Protein AF-A0A024T848-F1 (afdb_monomer)

Nearest PDB structures (foldseek):
  5ue8-assembly2_B  TM=3.609E-01  e=8.465E+00  Rattus norvegicus

Structure (mmCIF, N/CA/C/O backbone):
data_AF-A0A024T848-F1
#
_entry.id   AF-A0A024T848-F1
#
loop_
_atom_site.group_PDB
_atom_site.id
_atom_site.type_symbol
_atom_site.label_atom_id
_atom_site.label_alt_id
_atom_site.label_comp_id
_atom_site.label_asym_id
_atom_site.label_entity_id
_atom_site.label_seq_id
_atom_site.pdbx_PDB_ins_code
_atom_site.Cartn_x
_atom_site.Cartn_y
_atom_site.Cartn_z
_atom_site.occupancy
_atom_site.B_iso_or_equiv
_atom_site.auth_seq_id
_atom_site.auth_comp_id
_atom_site.auth_asym_id
_atom_site.auth_atom_id
_atom_site.pdbx_PDB_model_num
ATOM 1 N N . PHE A 1 1 ? -1.929 39.533 17.026 1.00 51.66 1 PHE A N 1
ATOM 2 C CA . PHE A 1 1 ? -2.110 38.078 17.204 1.00 51.66 1 PHE A CA 1
ATOM 3 C C . PHE A 1 1 ? -1.007 37.391 16.409 1.00 51.66 1 PHE A C 1
ATOM 5 O O . PHE A 1 1 ? -1.057 37.424 15.187 1.00 51.66 1 PHE A O 1
ATOM 12 N N . HIS A 1 2 ? 0.043 36.885 17.060 1.00 48.69 2 HIS A N 1
ATOM 13 C CA . HIS A 1 2 ? 1.073 36.100 16.369 1.00 48.69 2 HIS A CA 1
ATOM 14 C C . HIS A 1 2 ? 0.675 34.629 16.414 1.00 48.69 2 HIS A C 1
ATOM 16 O O . HIS A 1 2 ? 0.181 34.160 17.441 1.00 48.69 2 HIS A O 1
ATOM 22 N N . ALA A 1 3 ? 0.855 33.915 15.301 1.00 55.88 3 ALA A N 1
ATOM 23 C CA . ALA A 1 3 ? 0.691 32.470 15.299 1.00 55.88 3 ALA A CA 1
ATOM 24 C C . ALA A 1 3 ? 1.655 31.868 16.339 1.00 55.88 3 ALA A C 1
ATOM 26 O O . ALA A 1 3 ? 2.805 32.317 16.412 1.00 55.88 3 ALA A O 1
ATOM 27 N N . PRO A 1 4 ? 1.207 30.898 17.157 1.00 59.66 4 PRO A N 1
ATOM 28 C CA . PRO A 1 4 ? 2.085 30.255 18.118 1.00 59.66 4 PRO A CA 1
ATOM 29 C C . PRO A 1 4 ? 3.312 29.681 17.397 1.00 59.66 4 PRO A C 1
ATOM 31 O O . PRO A 1 4 ? 3.188 29.219 16.257 1.00 59.66 4 PRO A O 1
ATOM 34 N N . PRO A 1 5 ? 4.498 29.716 18.029 1.00 59.84 5 PRO A N 1
ATOM 35 C CA . PRO A 1 5 ? 5.698 29.156 17.430 1.00 59.84 5 PRO A CA 1
ATOM 36 C C . PRO A 1 5 ? 5.449 27.685 17.078 1.00 59.84 5 PRO A C 1
ATOM 38 O O . PRO A 1 5 ? 4.930 26.921 17.894 1.00 59.84 5 PRO A O 1
ATOM 41 N N . PHE A 1 6 ? 5.801 27.296 15.849 1.00 59.88 6 PHE A N 1
ATOM 42 C CA . PHE A 1 6 ? 5.704 25.916 15.368 1.00 59.88 6 PHE A CA 1
ATOM 43 C C . PHE A 1 6 ? 6.724 25.041 16.114 1.00 59.88 6 PHE A C 1
ATOM 45 O O . PHE A 1 6 ? 7.819 24.7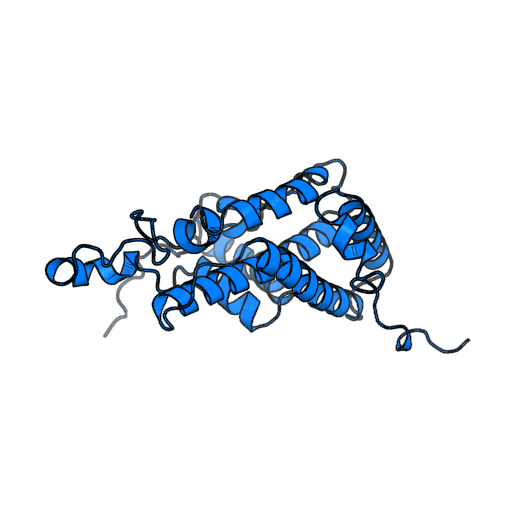76 15.633 1.00 59.88 6 PHE A O 1
ATOM 52 N N . ASN A 1 7 ? 6.361 24.610 17.319 1.00 71.56 7 ASN A N 1
ATOM 53 C CA . ASN A 1 7 ? 7.143 23.701 18.157 1.00 71.56 7 ASN A CA 1
ATOM 54 C C . ASN A 1 7 ? 6.804 22.221 17.908 1.00 71.56 7 ASN A C 1
ATOM 56 O O . ASN A 1 7 ? 7.473 21.333 18.432 1.00 71.56 7 ASN A O 1
ATOM 60 N N . LYS A 1 8 ? 5.760 21.938 17.119 1.00 76.00 8 LYS A N 1
ATOM 61 C CA . LYS A 1 8 ? 5.378 20.572 16.761 1.00 76.00 8 LYS A CA 1
ATOM 62 C C . LYS A 1 8 ? 6.231 20.069 15.606 1.00 76.00 8 LYS A C 1
ATOM 64 O O . LYS A 1 8 ? 6.236 20.642 14.519 1.00 76.00 8 LYS A O 1
ATOM 69 N N . GLN A 1 9 ? 6.902 18.953 15.853 1.00 84.50 9 GLN A N 1
ATOM 70 C CA . GLN A 1 9 ? 7.640 18.206 14.848 1.00 84.50 9 GLN A CA 1
ATOM 71 C C . GLN A 1 9 ? 6.699 17.729 13.731 1.00 84.50 9 GLN A C 1
ATOM 73 O O . GLN A 1 9 ? 5.550 17.354 13.983 1.00 84.50 9 GLN A O 1
ATOM 78 N N . HIS A 1 10 ? 7.175 17.759 12.485 1.00 89.19 10 HIS A N 1
ATOM 79 C CA . HIS A 1 10 ? 6.375 17.336 11.339 1.00 89.19 10 HIS A CA 1
ATOM 80 C C . HIS A 1 10 ? 5.969 15.846 11.461 1.00 89.19 10 HIS A C 1
ATOM 82 O O . HIS A 1 10 ? 6.793 15.042 11.896 1.00 89.19 10 HIS A O 1
ATOM 88 N N . PRO A 1 11 ? 4.747 15.432 11.057 1.00 90.56 11 PRO A N 1
ATOM 89 C CA . PRO A 1 11 ? 4.274 14.048 11.232 1.00 90.56 11 PRO A CA 1
ATOM 90 C C . PRO A 1 11 ? 5.155 12.975 10.578 1.00 90.56 11 PRO A C 1
ATOM 92 O O . PRO A 1 11 ? 5.302 11.877 11.122 1.00 90.56 11 PRO A O 1
ATOM 95 N N . MET A 1 12 ? 5.747 13.330 9.436 1.00 92.50 12 MET A N 1
ATOM 96 C CA . MET A 1 12 ? 6.756 12.560 8.707 1.00 92.50 12 MET A CA 1
ATOM 97 C C . MET A 1 12 ? 8.170 13.018 9.078 1.00 92.50 12 MET A C 1
ATOM 99 O O . MET A 1 12 ? 8.960 13.279 8.195 1.00 92.50 12 MET A O 1
ATOM 103 N N . HIS A 1 13 ? 8.499 13.265 10.339 1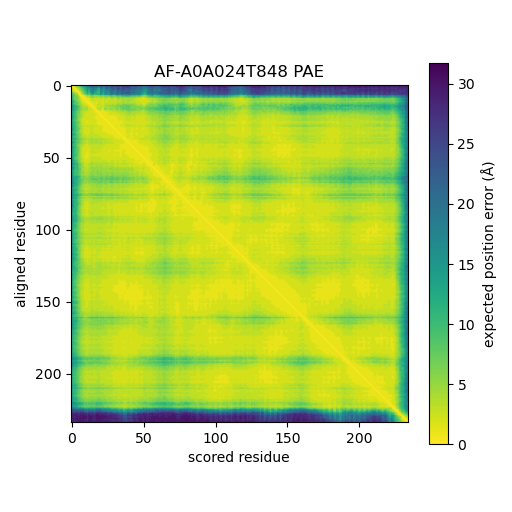.00 89.50 13 HIS A N 1
ATOM 104 C CA . HIS A 1 13 ? 9.897 13.442 10.737 1.00 89.50 13 HIS A CA 1
ATOM 105 C C . HIS A 1 13 ? 10.484 12.074 11.098 1.00 89.50 13 HIS A C 1
ATOM 107 O O . HIS A 1 13 ? 9.863 11.321 11.846 1.00 89.50 13 HIS A O 1
ATOM 113 N N . CYS A 1 14 ? 11.680 11.767 10.604 1.00 87.06 14 CYS A N 1
ATOM 114 C CA . CYS A 1 14 ? 12.460 10.581 10.961 1.00 87.06 14 CYS A CA 1
ATOM 115 C C . CYS A 1 14 ? 13.955 10.899 10.784 1.00 87.06 14 CYS A C 1
ATOM 117 O O . CYS A 1 14 ? 14.303 12.025 10.429 1.00 87.06 14 CYS A O 1
ATOM 119 N N . GLU A 1 15 ? 14.826 9.921 11.019 1.00 86.31 15 GLU A N 1
ATOM 120 C CA . GLU A 1 15 ? 16.279 10.062 10.861 1.00 86.31 15 GLU A CA 1
ATOM 121 C C . GLU A 1 15 ? 16.698 10.454 9.427 1.00 86.31 15 GLU A C 1
ATOM 123 O O . GLU A 1 15 ? 17.598 11.274 9.254 1.00 86.31 15 GLU A O 1
ATOM 128 N N . HIS A 1 16 ? 16.009 9.955 8.391 1.00 85.12 16 HIS A N 1
ATOM 129 C CA . HIS A 1 16 ? 16.302 10.271 6.983 1.00 85.12 16 HIS A CA 1
ATOM 130 C C . HIS A 1 16 ? 15.907 11.707 6.588 1.00 85.12 16 HIS A C 1
ATOM 132 O O . HIS A 1 16 ? 16.532 12.328 5.726 1.00 85.12 16 HIS A O 1
ATOM 138 N N . HIS A 1 17 ? 14.885 12.266 7.239 1.00 88.19 17 HIS A N 1
ATOM 139 C CA . HIS A 1 17 ? 14.332 13.591 6.952 1.00 88.19 17 HIS A CA 1
ATOM 140 C C . HIS A 1 17 ? 14.098 14.377 8.255 1.00 88.19 17 HIS A C 1
ATOM 142 O O . HIS A 1 17 ? 12.976 14.741 8.622 1.00 88.19 17 HIS A O 1
ATOM 148 N N . ASP A 1 18 ? 15.217 14.628 8.937 1.00 90.19 18 ASP A N 1
ATOM 149 C CA . ASP A 1 18 ? 15.369 15.301 10.237 1.00 90.19 18 ASP A CA 1
ATOM 150 C C . ASP A 1 18 ? 15.279 16.839 10.173 1.00 90.19 18 ASP A C 1
ATOM 152 O O . ASP A 1 18 ? 15.045 17.517 11.172 1.00 90.19 18 ASP A O 1
ATOM 156 N N . THR A 1 19 ? 15.443 17.419 8.984 1.00 90.75 19 THR A N 1
ATOM 157 C CA . THR A 1 19 ? 15.388 18.870 8.762 1.00 90.75 19 THR A CA 1
ATOM 158 C C . THR A 1 19 ? 14.224 19.255 7.846 1.00 90.75 19 THR A C 1
ATOM 160 O O . THR A 1 19 ? 13.861 18.487 6.947 1.00 90.75 19 THR A O 1
ATOM 163 N N . PRO A 1 20 ? 13.666 20.478 7.976 1.00 90.62 20 PRO A N 1
ATOM 164 C CA . PRO A 1 20 ? 12.611 20.962 7.082 1.00 90.62 20 PRO A CA 1
ATOM 165 C C . PRO A 1 20 ? 12.990 20.908 5.593 1.00 90.62 20 PRO A C 1
ATOM 167 O O . PRO A 1 20 ? 12.141 20.630 4.746 1.00 90.62 20 PRO A O 1
ATOM 170 N N . SER A 1 21 ? 14.265 21.139 5.265 1.00 93.19 21 SER A N 1
ATOM 171 C CA . SER A 1 21 ? 14.774 21.085 3.890 1.00 93.19 21 SER A CA 1
ATOM 172 C C . SER A 1 21 ? 14.781 19.664 3.326 1.00 93.19 21 SER A C 1
ATOM 174 O O . SER A 1 21 ? 14.248 19.454 2.235 1.00 93.19 21 SER A O 1
ATOM 176 N N . LYS A 1 22 ? 15.317 18.683 4.073 1.00 93.94 22 LYS A N 1
ATOM 177 C CA . LYS A 1 22 ? 15.297 17.268 3.662 1.00 93.94 22 LYS A CA 1
ATOM 178 C C . LYS A 1 22 ? 13.867 16.754 3.531 1.00 93.94 22 LYS A C 1
ATOM 180 O O . LYS A 1 22 ? 13.527 16.130 2.535 1.00 93.94 22 LYS A O 1
ATOM 185 N N . LEU A 1 23 ? 12.998 17.111 4.473 1.00 93.81 23 LEU A N 1
ATOM 186 C CA . LEU A 1 23 ? 11.583 16.765 4.410 1.00 93.81 23 LEU A CA 1
ATOM 187 C C . LEU A 1 23 ? 10.888 17.357 3.173 1.00 93.81 23 LEU A C 1
ATOM 189 O O . LEU A 1 23 ? 10.130 16.670 2.491 1.00 93.81 23 LEU A O 1
ATOM 193 N N . LYS A 1 24 ? 11.143 18.631 2.851 1.00 94.12 24 LYS A N 1
ATOM 194 C CA . LYS A 1 24 ? 10.593 19.267 1.645 1.00 94.12 24 LYS A CA 1
ATOM 195 C C . LYS A 1 24 ? 11.078 18.565 0.376 1.00 94.12 24 LYS A C 1
ATOM 197 O O . LYS A 1 24 ? 10.292 18.422 -0.563 1.00 94.12 24 LYS A O 1
ATOM 202 N N . LEU A 1 25 ? 12.342 18.140 0.348 1.00 95.12 25 LEU A N 1
ATOM 203 C CA . LEU A 1 25 ? 12.910 17.372 -0.756 1.00 95.12 25 LEU A CA 1
ATOM 204 C C . LEU A 1 25 ? 12.231 16.004 -0.879 1.00 95.12 25 LEU A C 1
ATOM 206 O O . LEU A 1 25 ? 11.744 15.695 -1.960 1.00 95.12 25 LEU A O 1
ATOM 210 N N . TYR A 1 26 ? 12.089 15.257 0.218 1.00 95.25 26 TYR A N 1
ATOM 211 C CA . TYR A 1 26 ? 11.367 13.982 0.250 1.00 95.25 26 TYR A CA 1
ATOM 212 C C . TYR A 1 26 ? 9.931 14.124 -0.271 1.00 95.25 26 TYR A C 1
ATOM 214 O O . TYR A 1 26 ? 9.508 13.402 -1.173 1.00 95.25 26 TYR A O 1
ATOM 222 N N . ILE A 1 27 ? 9.184 15.119 0.223 1.00 95.44 27 ILE A N 1
ATOM 223 C CA . ILE A 1 27 ? 7.791 15.331 -0.188 1.00 95.44 27 ILE A CA 1
ATOM 224 C C . ILE A 1 27 ? 7.690 15.626 -1.691 1.00 95.44 27 ILE A C 1
ATOM 226 O O . ILE A 1 27 ? 6.801 15.104 -2.365 1.00 95.44 27 ILE A O 1
ATOM 230 N N . ARG A 1 28 ? 8.564 16.493 -2.221 1.00 96.00 28 ARG A N 1
ATOM 231 C CA . ARG A 1 28 ? 8.506 16.926 -3.627 1.00 96.00 28 ARG A CA 1
ATOM 232 C C . ARG A 1 28 ? 9.112 15.915 -4.597 1.00 96.00 28 ARG A C 1
ATOM 234 O O . ARG A 1 28 ? 8.576 15.782 -5.689 1.00 96.00 28 ARG A O 1
ATOM 241 N N . GLY A 1 29 ? 10.216 15.277 -4.220 1.00 94.25 29 GLY A N 1
ATOM 242 C CA . GLY A 1 29 ? 11.017 14.407 -5.080 1.00 94.25 29 GLY A CA 1
ATOM 243 C C . GLY A 1 29 ? 10.618 12.938 -5.012 1.00 94.25 29 GLY A C 1
ATOM 244 O O . GLY A 1 29 ? 10.637 12.268 -6.036 1.00 94.25 29 GLY A O 1
ATOM 245 N N . THR A 1 30 ? 10.191 12.455 -3.843 1.00 94.31 30 THR A N 1
ATOM 246 C CA . THR A 1 30 ? 9.832 11.045 -3.644 1.00 94.31 30 THR A CA 1
ATOM 247 C C . THR A 1 30 ? 8.323 10.876 -3.507 1.00 94.31 30 THR A C 1
ATOM 249 O O . THR A 1 30 ? 7.675 10.229 -4.329 1.00 94.31 30 THR A O 1
ATOM 252 N N . LEU A 1 31 ? 7.734 11.479 -2.471 1.00 95.19 31 LEU A N 1
ATOM 253 C CA . LEU A 1 31 ? 6.384 11.131 -2.037 1.00 95.19 31 LEU A CA 1
ATOM 254 C C . LEU A 1 31 ? 5.305 11.519 -3.053 1.00 95.19 31 LEU A C 1
ATOM 256 O O . LEU A 1 31 ? 4.484 10.686 -3.431 1.00 95.19 31 LEU A O 1
ATOM 260 N N . ARG A 1 32 ? 5.275 12.786 -3.484 1.00 95.75 32 ARG A N 1
ATOM 261 C CA . ARG A 1 32 ? 4.247 13.276 -4.417 1.00 95.75 32 ARG A CA 1
ATOM 262 C C . ARG A 1 32 ? 4.295 12.560 -5.771 1.00 95.75 32 ARG A C 1
ATOM 264 O O . ARG A 1 32 ? 3.234 12.106 -6.195 1.00 95.75 32 ARG A O 1
ATOM 271 N N . PRO A 1 33 ? 5.459 12.414 -6.439 1.00 95.25 33 PRO A N 1
ATOM 272 C CA . PRO A 1 33 ? 5.529 11.680 -7.701 1.00 95.25 33 PRO A CA 1
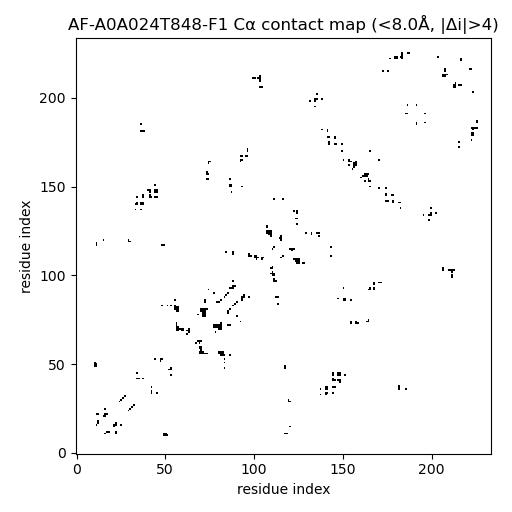ATOM 273 C C . PRO A 1 33 ? 5.009 10.246 -7.580 1.00 95.25 33 PRO A C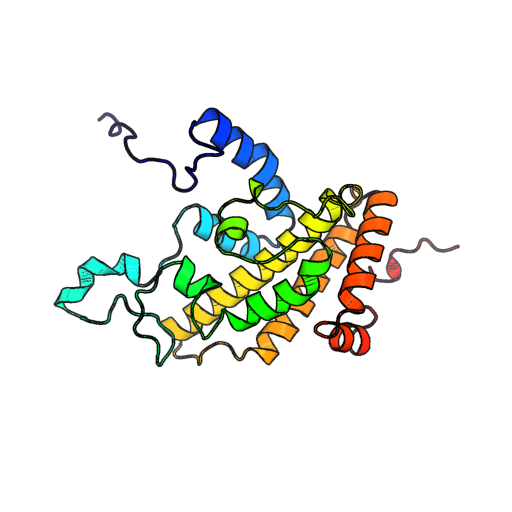 1
ATOM 275 O O . PRO A 1 33 ? 4.215 9.815 -8.411 1.00 95.25 33 PRO A O 1
ATOM 278 N N . LEU A 1 34 ? 5.379 9.537 -6.509 1.00 95.50 34 LEU A N 1
ATOM 279 C CA . LEU A 1 34 ? 4.947 8.158 -6.293 1.00 95.50 34 LEU A CA 1
ATOM 280 C C . LEU A 1 34 ? 3.451 8.051 -5.975 1.00 95.50 34 LEU A C 1
ATOM 282 O O . LEU A 1 34 ? 2.766 7.201 -6.539 1.00 95.50 34 LEU A O 1
ATOM 286 N N . LEU A 1 35 ? 2.901 8.923 -5.126 1.00 95.50 35 LEU A N 1
ATOM 287 C CA . LEU A 1 35 ? 1.469 8.884 -4.810 1.00 95.50 35 LEU A CA 1
ATOM 288 C C . LEU A 1 35 ? 0.577 9.299 -5.986 1.00 95.50 35 LEU A C 1
ATOM 290 O O . LEU A 1 35 ? -0.552 8.817 -6.078 1.00 95.50 35 LEU A O 1
ATOM 294 N N . ASN A 1 36 ? 1.082 10.100 -6.929 1.00 94.69 36 ASN A N 1
ATOM 295 C CA . ASN A 1 36 ? 0.363 10.421 -8.167 1.00 94.69 36 ASN A CA 1
ATOM 296 C C . ASN A 1 36 ? 0.128 9.187 -9.063 1.00 94.69 36 ASN A C 1
ATOM 298 O O . ASN A 1 36 ? -0.768 9.202 -9.910 1.00 94.69 36 ASN A O 1
ATOM 302 N N . LEU A 1 37 ? 0.874 8.093 -8.855 1.00 94.50 37 LEU A N 1
ATOM 303 C CA . LEU A 1 37 ? 0.665 6.822 -9.558 1.00 94.50 37 LEU A CA 1
ATOM 304 C C . LEU A 1 37 ? -0.603 6.092 -9.108 1.00 94.50 37 LEU A C 1
ATOM 306 O O . LEU A 1 37 ? -1.100 5.232 -9.837 1.00 94.50 37 LEU A O 1
ATOM 310 N N . ALA A 1 38 ? -1.145 6.414 -7.932 1.00 94.75 38 ALA A N 1
ATOM 311 C CA . ALA A 1 38 ? -2.403 5.864 -7.441 1.00 94.75 38 ALA A CA 1
ATOM 312 C C . ALA A 1 38 ? -3.606 6.692 -7.930 1.00 94.75 38 ALA A C 1
ATOM 314 O O . ALA A 1 38 ? -3.464 7.778 -8.501 1.00 94.75 38 ALA A O 1
ATOM 315 N N . THR A 1 39 ? -4.826 6.178 -7.769 1.00 94.56 39 THR A N 1
ATOM 316 C CA . THR A 1 39 ? -6.022 7.013 -7.993 1.00 94.56 39 THR A CA 1
ATOM 317 C C . THR A 1 39 ? -6.135 8.072 -6.888 1.00 94.56 39 THR A C 1
ATOM 319 O O . THR A 1 39 ? -5.661 7.818 -5.779 1.00 94.56 39 THR A O 1
ATOM 322 N N . PRO A 1 40 ? -6.780 9.231 -7.129 1.00 95.12 40 PRO A N 1
ATOM 323 C CA . PRO A 1 40 ? -6.846 10.305 -6.133 1.00 95.12 40 PRO A CA 1
ATOM 324 C C . PRO A 1 40 ? -7.355 9.858 -4.757 1.00 95.12 40 PRO A C 1
ATOM 326 O O . PRO A 1 40 ? -6.806 10.263 -3.741 1.00 95.12 40 PRO A O 1
ATOM 329 N N . ILE A 1 41 ? -8.349 8.965 -4.713 1.00 95.44 41 ILE A N 1
ATOM 330 C CA . ILE A 1 41 ? -8.923 8.463 -3.455 1.00 95.44 41 ILE A CA 1
ATOM 331 C C . ILE A 1 41 ? -7.934 7.535 -2.723 1.00 95.44 41 ILE A C 1
ATOM 333 O O . ILE A 1 41 ? -7.793 7.605 -1.504 1.00 95.44 41 ILE A O 1
ATOM 337 N N . GLN A 1 42 ? -7.200 6.691 -3.453 1.00 97.44 42 GLN A N 1
ATOM 338 C CA . GLN A 1 42 ? -6.166 5.831 -2.862 1.00 97.44 42 GLN A CA 1
ATOM 339 C C . GLN A 1 42 ? -4.981 6.652 -2.339 1.00 97.44 42 GLN A C 1
ATOM 341 O O . GLN A 1 42 ? -4.492 6.406 -1.236 1.00 97.44 42 GLN A O 1
ATOM 346 N N . ALA A 1 43 ? -4.547 7.646 -3.118 1.00 97.00 43 ALA A N 1
ATOM 347 C CA . ALA A 1 43 ? -3.489 8.569 -2.735 1.00 97.00 43 ALA A CA 1
ATOM 348 C C . ALA A 1 43 ? -3.878 9.400 -1.503 1.00 97.00 43 ALA A C 1
ATOM 350 O O . ALA A 1 43 ? -3.052 9.567 -0.611 1.00 97.00 43 ALA A O 1
ATOM 351 N N . ASP A 1 44 ? -5.129 9.869 -1.413 1.00 97.31 44 ASP A N 1
ATOM 352 C CA . ASP A 1 44 ? -5.638 10.636 -0.267 1.00 97.31 44 ASP A CA 1
ATOM 353 C C . ASP A 1 44 ? -5.567 9.835 1.040 1.00 97.31 44 ASP A C 1
ATOM 355 O O . ASP A 1 44 ? -5.066 10.345 2.042 1.00 97.31 44 ASP A O 1
ATOM 359 N N . VAL A 1 45 ? -5.978 8.560 1.039 1.00 97.88 45 VAL A N 1
ATOM 360 C CA . VAL A 1 45 ? -5.872 7.709 2.240 1.00 97.88 45 VAL A CA 1
ATOM 361 C C . VAL A 1 45 ? -4.420 7.564 2.688 1.00 97.88 45 VAL A C 1
ATOM 363 O O . VAL A 1 45 ? -4.126 7.722 3.876 1.00 97.88 45 VAL A O 1
ATOM 366 N N . TRP A 1 46 ? -3.499 7.303 1.757 1.00 98.12 46 TRP A N 1
ATOM 367 C CA . TRP A 1 46 ? -2.080 7.180 2.095 1.00 98.12 46 TRP A CA 1
ATOM 368 C C . TRP A 1 46 ? -1.504 8.516 2.581 1.00 98.12 46 TRP A C 1
ATOM 370 O O . TRP A 1 46 ? -0.819 8.569 3.601 1.00 98.12 46 TRP A O 1
ATOM 380 N N . TRP A 1 47 ? -1.853 9.625 1.931 1.00 97.06 47 TRP A N 1
ATOM 381 C CA . TRP A 1 47 ? -1.453 10.961 2.365 1.00 97.06 47 TRP A CA 1
ATOM 382 C C . TRP A 1 47 ? -1.914 11.243 3.799 1.00 97.06 47 TRP A C 1
ATOM 384 O O . TRP A 1 47 ? -1.115 11.634 4.650 1.00 97.06 47 TRP A O 1
ATOM 394 N N . ARG A 1 48 ? -3.182 10.966 4.119 1.00 97.44 48 ARG A N 1
ATOM 395 C CA . ARG A 1 48 ? -3.717 11.125 5.479 1.00 97.44 48 ARG A CA 1
ATOM 396 C C . ARG A 1 48 ? -3.038 10.204 6.483 1.00 97.44 48 ARG A C 1
ATOM 398 O O . ARG A 1 48 ? -2.816 10.632 7.613 1.00 97.44 48 ARG A O 1
ATOM 405 N N . MET A 1 49 ? -2.680 8.980 6.096 1.00 97.25 49 MET A N 1
ATOM 406 C CA . MET A 1 49 ? -1.892 8.085 6.948 1.00 97.25 49 MET A CA 1
ATOM 407 C C . MET A 1 49 ? -0.554 8.734 7.324 1.00 97.25 49 MET A C 1
ATOM 409 O O . MET A 1 49 ? -0.213 8.821 8.503 1.00 97.25 49 MET A O 1
ATOM 413 N N . LEU A 1 50 ? 0.175 9.254 6.335 1.00 96.25 50 LEU A N 1
ATOM 414 C CA . LEU A 1 50 ? 1.492 9.866 6.527 1.00 96.25 50 LEU A CA 1
ATOM 415 C C . LEU A 1 50 ? 1.437 11.158 7.354 1.00 96.25 50 LEU A C 1
ATOM 417 O O . LEU A 1 50 ? 2.306 11.408 8.189 1.00 96.25 50 LEU A O 1
ATOM 421 N N . TYR A 1 51 ? 0.381 11.953 7.184 1.00 94.62 51 TYR A N 1
ATOM 422 C CA . TYR A 1 51 ? 0.138 13.159 7.980 1.00 94.62 51 TYR A CA 1
ATOM 423 C C . TYR A 1 51 ? -0.507 12.886 9.347 1.00 94.62 51 TYR A C 1
ATOM 425 O O . TYR A 1 51 ? -0.766 13.830 10.092 1.00 94.62 51 TYR A O 1
ATOM 433 N N . ARG A 1 52 ? -0.737 11.615 9.707 1.00 93.50 52 ARG A N 1
ATOM 434 C CA . ARG A 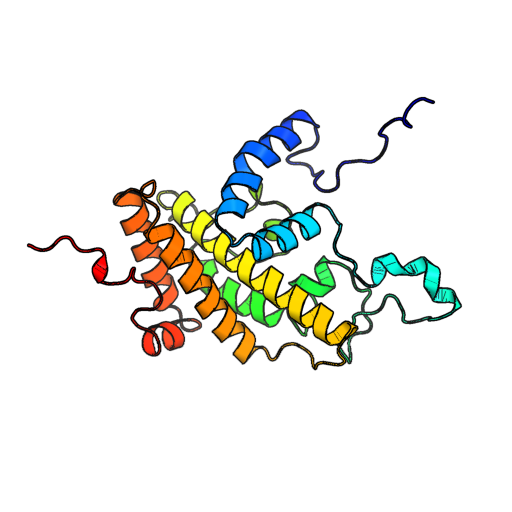1 52 ? -1.408 11.199 10.953 1.00 93.50 52 ARG A CA 1
ATOM 435 C C . ARG A 1 52 ? -2.809 11.800 11.114 1.00 93.50 52 ARG A C 1
ATOM 437 O O . ARG A 1 52 ? -3.210 12.191 12.204 1.00 93.50 52 ARG A O 1
ATOM 444 N N . MET A 1 53 ? -3.547 11.863 10.008 1.00 95.69 53 MET A N 1
ATOM 445 C CA . MET A 1 53 ? -4.884 12.456 9.901 1.00 95.69 53 MET A CA 1
ATOM 446 C C . MET A 1 53 ? -6.011 11.420 9.788 1.00 95.69 53 MET A C 1
ATOM 448 O O . MET A 1 53 ? -7.169 11.801 9.624 1.00 95.69 53 MET A O 1
ATOM 452 N N . LEU A 1 54 ? -5.710 10.118 9.833 1.00 95.69 54 LEU A N 1
ATOM 453 C CA . LEU A 1 54 ? -6.755 9.094 9.836 1.00 95.69 54 LEU A CA 1
ATOM 454 C C . LEU A 1 54 ? -7.393 8.982 11.235 1.00 95.69 54 LEU A C 1
ATOM 456 O O . LEU A 1 54 ? -6.663 8.767 12.206 1.00 95.69 54 LEU A O 1
ATOM 460 N N . PRO A 1 55 ? -8.731 9.093 11.357 1.00 94.56 55 PRO A N 1
ATOM 461 C CA . PRO A 1 55 ? -9.440 9.016 12.634 1.00 94.56 55 PRO A CA 1
ATOM 462 C C . PRO A 1 55 ? -9.559 7.565 13.125 1.00 94.56 55 PRO A C 1
ATOM 464 O O . PRO A 1 55 ? -10.593 6.911 12.963 1.00 94.56 55 PRO A O 1
ATOM 467 N N . VAL A 1 56 ? -8.472 7.055 13.699 1.00 96.38 56 VAL A N 1
ATOM 468 C CA . VAL A 1 56 ? -8.432 5.765 14.404 1.00 96.38 56 VAL A CA 1
ATOM 469 C C . VAL A 1 56 ? -8.876 5.920 15.855 1.00 96.38 56 VAL A C 1
ATOM 471 O O . VAL A 1 56 ? -8.766 7.001 16.428 1.00 96.38 56 VAL A O 1
ATOM 474 N N . ASN A 1 57 ? -9.354 4.846 16.478 1.00 96.12 57 ASN A N 1
ATOM 475 C CA . ASN A 1 57 ? -9.951 4.919 17.812 1.00 96.12 57 ASN A CA 1
ATOM 476 C C . ASN A 1 57 ? -8.988 5.436 18.897 1.00 96.12 57 ASN A C 1
ATOM 478 O O . ASN A 1 57 ? -9.437 6.090 19.837 1.00 96.12 57 ASN A O 1
ATOM 482 N N . TYR A 1 58 ? -7.668 5.273 18.740 1.00 94.44 58 TYR A N 1
ATOM 483 C CA . TYR A 1 58 ? -6.683 5.900 19.632 1.00 94.44 58 TYR A CA 1
ATOM 484 C C . TYR A 1 58 ? -6.865 7.426 19.776 1.00 94.44 58 TYR A C 1
ATOM 486 O O . TYR A 1 58 ? -6.614 7.985 20.842 1.00 94.44 58 TYR A O 1
ATOM 494 N N . THR A 1 59 ? -7.342 8.130 18.741 1.00 92.94 59 THR A N 1
ATOM 495 C CA . THR A 1 59 ? -7.554 9.587 18.822 1.00 92.94 59 THR A CA 1
ATOM 496 C C . THR A 1 59 ? -8.756 9.975 19.689 1.00 92.94 59 THR A C 1
ATOM 498 O O . THR A 1 59 ? -8.940 11.155 19.973 1.00 92.94 59 THR A O 1
ATOM 501 N N . LEU A 1 60 ? -9.573 9.004 20.108 1.00 93.38 60 LEU A N 1
ATOM 502 C CA . LEU A 1 60 ? -10.778 9.189 20.920 1.00 93.38 60 LEU A CA 1
ATOM 503 C C . LEU A 1 60 ? -10.529 8.971 22.421 1.00 93.38 60 LEU A C 1
ATOM 505 O O . LEU A 1 60 ? -11.479 8.786 23.177 1.00 93.38 60 LEU A O 1
ATOM 509 N N . PHE A 1 61 ? -9.270 9.011 22.871 1.00 93.19 61 PHE A N 1
ATOM 510 C CA . PHE A 1 61 ? -8.891 8.793 24.275 1.00 93.19 61 PHE A CA 1
ATOM 511 C C . PHE A 1 61 ? -9.687 9.656 25.273 1.00 93.19 61 PHE A C 1
ATOM 513 O O . PHE A 1 61 ? -10.001 9.215 26.374 1.00 93.19 61 PHE A O 1
ATOM 520 N N . PHE A 1 62 ? -10.083 10.870 24.878 1.00 93.94 62 PHE A N 1
ATOM 521 C CA . PHE A 1 62 ? -10.861 11.791 25.711 1.00 93.94 62 PHE A CA 1
ATOM 522 C C . PHE A 1 62 ? -12.280 11.289 26.045 1.00 93.94 62 PHE A C 1
ATOM 524 O O . PHE A 1 62 ? -12.911 11.831 26.948 1.00 93.94 62 PHE A O 1
ATOM 531 N N . LEU A 1 63 ? -12.781 10.261 25.348 1.00 95.56 63 LEU A N 1
ATOM 532 C CA . LEU A 1 63 ? -14.082 9.630 25.605 1.00 95.56 63 LEU A CA 1
ATOM 533 C C . LEU A 1 63 ? -14.000 8.412 26.542 1.00 95.56 63 LEU A C 1
ATOM 535 O O . LEU A 1 63 ? -15.038 7.836 26.869 1.00 95.56 63 LEU A O 1
ATOM 539 N N . GLN A 1 64 ? -12.806 8.007 26.995 1.00 94.50 64 GLN A N 1
ATOM 540 C CA . GLN A 1 64 ? -12.632 6.775 27.781 1.00 94.50 64 GLN A CA 1
ATOM 541 C C . GLN A 1 64 ? -13.431 6.738 29.087 1.00 94.50 64 GLN A C 1
ATOM 543 O O . GLN A 1 64 ? -13.841 5.663 29.514 1.00 94.50 64 GLN A O 1
ATOM 548 N N . SER A 1 65 ? -13.684 7.890 29.714 1.00 94.75 65 SER A N 1
ATOM 549 C CA . SER A 1 65 ? -14.478 7.963 30.948 1.00 94.75 65 SER A CA 1
ATOM 550 C C . SER A 1 65 ? -15.933 7.527 30.754 1.00 94.75 65 SER A C 1
ATOM 552 O O . SER A 1 65 ? -16.548 7.024 31.688 1.00 94.75 65 SER A O 1
ATOM 554 N N . GLN A 1 66 ? -16.478 7.707 29.548 1.00 96.81 66 GLN A N 1
ATOM 555 C CA . GLN A 1 66 ? -17.845 7.319 29.190 1.00 96.81 66 GLN A CA 1
ATOM 556 C C . GLN A 1 66 ? -17.883 5.967 28.474 1.00 96.81 66 GLN A C 1
ATOM 558 O O . GLN A 1 66 ? -18.858 5.229 28.583 1.00 96.81 66 GLN A O 1
ATOM 563 N N . GLN A 1 67 ? -16.832 5.649 27.719 1.00 95.56 67 GLN A N 1
ATOM 564 C CA . GLN A 1 67 ? -16.725 4.443 26.908 1.00 95.56 67 GLN A CA 1
ATOM 565 C C . GLN A 1 67 ? -15.338 3.816 27.127 1.00 95.56 67 GLN A C 1
ATOM 567 O O . GLN A 1 67 ? -14.402 4.139 26.394 1.00 95.56 67 GLN A O 1
ATOM 572 N N . PRO A 1 68 ? -15.172 2.912 28.113 1.00 94.81 68 PRO A N 1
ATOM 573 C CA . PRO A 1 68 ? -13.857 2.382 28.497 1.00 94.81 68 PRO A CA 1
ATOM 574 C C . PRO A 1 68 ? -13.076 1.731 27.344 1.00 94.81 68 PRO A C 1
ATOM 576 O O . PRO A 1 68 ? -11.859 1.882 27.248 1.00 94.81 68 PRO A O 1
ATOM 579 N N . HIS A 1 69 ? -13.794 1.082 26.424 1.00 95.06 69 HIS A N 1
ATOM 580 C CA . HIS A 1 69 ? -13.245 0.359 25.273 1.00 95.06 69 HIS A CA 1
ATOM 581 C C . HIS A 1 69 ? -13.121 1.224 24.004 1.00 95.06 69 HIS A C 1
ATOM 583 O O . HIS A 1 69 ? -12.844 0.710 22.924 1.00 95.06 69 HIS A O 1
ATOM 589 N N . ILE A 1 70 ? -13.323 2.547 24.091 1.00 95.38 70 ILE A N 1
ATOM 590 C CA . ILE A 1 70 ? -13.409 3.420 22.905 1.00 95.38 70 ILE A CA 1
ATOM 591 C C . ILE A 1 70 ? -12.141 3.459 22.059 1.00 95.38 70 ILE A C 1
ATOM 593 O O . ILE A 1 70 ? -12.229 3.811 20.890 1.00 95.38 70 ILE A O 1
ATOM 597 N N . MET A 1 71 ? -10.984 3.119 22.635 1.00 96.94 71 MET A N 1
ATOM 598 C CA . MET A 1 71 ? -9.695 3.089 21.938 1.00 96.94 71 MET A CA 1
ATOM 599 C C . MET A 1 71 ? -9.359 1.726 21.325 1.00 96.94 71 MET A C 1
ATOM 601 O O . MET A 1 71 ? -8.365 1.627 20.604 1.00 96.94 71 MET A O 1
ATOM 605 N N . GLU A 1 72 ? -10.128 0.681 21.631 1.00 97.38 72 GLU A N 1
ATOM 606 C CA . GLU A 1 72 ? -9.873 -0.668 21.128 1.00 97.38 72 GLU A CA 1
ATOM 607 C C . GLU A 1 72 ? -10.112 -0.751 19.617 1.00 97.38 72 GLU A C 1
ATOM 609 O O . GLU A 1 72 ? -10.791 0.091 19.017 1.00 97.38 72 GLU A O 1
ATOM 614 N N . CYS A 1 73 ? -9.510 -1.754 18.981 1.00 97.44 73 CYS A N 1
ATOM 615 C CA . CYS A 1 73 ? -9.688 -2.028 17.566 1.00 97.44 73 CYS A CA 1
ATOM 616 C C . CYS A 1 73 ? -11.166 -2.229 17.234 1.00 97.44 73 CYS A C 1
ATOM 618 O O . CYS A 1 73 ? -11.909 -2.880 17.961 1.00 97.44 73 CYS A O 1
ATOM 620 N N . VAL A 1 74 ? -11.594 -1.681 16.097 1.00 96.00 74 VAL A N 1
ATOM 621 C CA . VAL A 1 74 ? -12.973 -1.842 15.637 1.00 96.00 74 VAL A CA 1
ATOM 622 C C . VAL A 1 74 ? -13.332 -3.294 15.308 1.00 96.00 74 VAL A C 1
ATOM 624 O O . VAL A 1 74 ? -14.505 -3.662 15.320 1.00 96.00 74 VAL A O 1
ATOM 627 N N . TYR A 1 75 ? -12.347 -4.122 14.960 1.00 96.06 75 TYR A N 1
ATOM 628 C CA . TYR A 1 75 ? -12.625 -5.479 14.519 1.00 96.06 75 TYR A CA 1
ATOM 629 C C . TYR A 1 75 ? -13.008 -6.378 15.708 1.00 96.06 75 TYR A C 1
ATOM 631 O O . TYR A 1 75 ? -12.273 -6.417 16.699 1.00 96.06 75 TYR A O 1
ATOM 639 N N . PRO A 1 76 ? -14.111 -7.150 15.611 1.00 92.75 76 PRO A N 1
ATOM 640 C CA . PRO A 1 76 ? -14.543 -8.054 16.669 1.00 92.75 76 PRO A CA 1
ATOM 641 C C . PRO A 1 76 ? -13.441 -9.028 17.094 1.00 92.75 76 PRO A C 1
ATOM 643 O O . PRO A 1 76 ? -12.755 -9.615 16.257 1.00 92.75 76 PRO A O 1
ATOM 646 N N . GLY A 1 77 ? -13.294 -9.213 18.406 1.00 92.38 77 GLY A N 1
ATOM 647 C CA . GLY A 1 77 ? -12.289 -10.108 18.987 1.00 92.38 77 GLY A CA 1
ATOM 648 C C . GLY A 1 77 ? -10.881 -9.511 19.093 1.00 92.38 77 GLY A C 1
ATOM 649 O O . GLY A 1 77 ? -9.959 -10.225 19.480 1.00 92.38 77 GLY A O 1
ATOM 650 N N . CYS A 1 78 ? -10.695 -8.224 18.783 1.00 96.44 78 CYS A N 1
ATOM 651 C CA . CYS A 1 78 ? -9.420 -7.535 18.946 1.00 96.44 78 CYS A CA 1
ATOM 652 C C . CYS A 1 78 ? -9.528 -6.385 19.959 1.00 96.44 78 CYS A C 1
ATOM 654 O O . CYS A 1 78 ? -10.099 -5.345 19.661 1.00 96.44 78 CYS A O 1
ATOM 656 N N . SER A 1 79 ? -8.920 -6.547 21.136 1.00 96.25 79 SER A N 1
ATOM 657 C CA . SER A 1 79 ? -8.883 -5.527 22.201 1.00 96.25 79 SER A CA 1
ATOM 658 C C . SER A 1 79 ? -7.626 -4.647 22.173 1.00 96.25 79 SER A C 1
ATOM 660 O O . SER A 1 79 ? -7.373 -3.866 23.089 1.00 96.25 79 SER A O 1
ATOM 662 N N . ALA A 1 80 ? -6.791 -4.771 21.137 1.00 97.69 80 ALA A N 1
ATOM 663 C CA . ALA A 1 80 ? -5.597 -3.944 21.000 1.00 97.69 80 ALA A CA 1
ATOM 664 C C . ALA A 1 80 ? -5.972 -2.474 20.759 1.00 97.69 80 ALA A C 1
ATOM 666 O O . ALA A 1 80 ? -6.974 -2.180 20.110 1.00 97.69 80 ALA A O 1
ATOM 667 N N . VAL A 1 81 ? -5.135 -1.543 21.224 1.00 97.38 81 VAL A N 1
ATOM 668 C CA . VAL A 1 81 ? -5.317 -0.109 20.953 1.00 97.38 81 VAL A CA 1
ATOM 669 C C . VAL A 1 81 ? -5.227 0.152 19.449 1.00 97.38 81 VAL A C 1
ATOM 671 O O . VAL A 1 81 ? -4.223 -0.159 18.800 1.00 97.38 81 VAL A O 1
ATOM 674 N N . GLU A 1 82 ? -6.262 0.769 18.885 1.00 97.81 82 GLU A N 1
ATOM 675 C CA . GLU A 1 82 ? -6.346 1.030 17.453 1.00 97.81 82 GLU A CA 1
ATOM 676 C C . GLU A 1 82 ? -5.488 2.233 17.048 1.00 97.81 82 GLU A C 1
ATOM 678 O O . GLU A 1 82 ? -5.940 3.377 16.955 1.00 97.81 82 GLU A O 1
ATOM 683 N N . THR A 1 83 ? -4.220 1.971 16.766 1.00 97.94 83 THR A N 1
ATOM 684 C CA . THR A 1 83 ? -3.356 2.910 16.041 1.00 97.94 83 THR A CA 1
ATOM 685 C C . THR A 1 83 ? -3.551 2.761 14.527 1.00 97.94 83 THR A C 1
ATOM 687 O O . THR A 1 83 ? -4.086 1.757 14.061 1.00 97.94 83 THR A O 1
ATOM 690 N N . MET A 1 84 ? -3.071 3.716 13.716 1.00 97.50 84 MET A N 1
ATOM 691 C CA . MET A 1 84 ? -3.064 3.544 12.249 1.00 97.50 84 MET A CA 1
ATOM 692 C C . MET A 1 84 ? -2.268 2.309 11.825 1.00 97.50 84 MET A C 1
ATOM 694 O O . MET A 1 84 ? -2.706 1.568 10.950 1.00 97.50 84 MET A O 1
ATOM 698 N N . ARG A 1 85 ? -1.129 2.062 12.483 1.00 97.75 85 ARG A N 1
ATOM 699 C CA . ARG A 1 85 ? -0.295 0.879 12.258 1.00 97.75 85 ARG A CA 1
ATOM 700 C C . ARG A 1 85 ? -1.073 -0.405 12.531 1.00 97.75 85 ARG A C 1
ATOM 702 O O . ARG A 1 85 ? -1.074 -1.309 11.697 1.00 97.75 85 ARG A O 1
ATOM 709 N N . HIS A 1 86 ? -1.797 -0.445 13.646 1.00 98.25 86 HIS A N 1
ATOM 710 C CA . HIS A 1 86 ? -2.634 -1.584 13.987 1.00 98.25 86 HIS A CA 1
ATOM 711 C C . HIS A 1 86 ? -3.776 -1.780 12.982 1.00 98.25 86 HIS A C 1
ATOM 713 O O . HIS A 1 86 ? -3.895 -2.848 12.386 1.00 98.25 86 HIS A O 1
ATOM 719 N N . ALA A 1 87 ? -4.575 -0.737 12.745 1.00 97.38 87 ALA A N 1
ATOM 720 C CA . ALA A 1 87 ? -5.758 -0.796 11.890 1.00 97.38 87 ALA A CA 1
ATOM 721 C C . ALA A 1 87 ? -5.440 -1.145 10.430 1.00 97.38 87 ALA A C 1
ATOM 723 O O . ALA A 1 87 ? -6.235 -1.812 9.768 1.00 97.38 87 ALA A O 1
ATOM 724 N N . LEU A 1 88 ? -4.299 -0.672 9.919 1.00 97.56 88 LEU A N 1
ATOM 725 C CA . LEU A 1 88 ? -3.939 -0.823 8.514 1.00 97.56 88 LEU A CA 1
ATOM 726 C C . LEU A 1 88 ? -3.022 -2.012 8.252 1.00 97.56 88 LEU A C 1
ATOM 728 O O . LEU A 1 88 ? -3.083 -2.527 7.143 1.00 97.56 88 LEU A O 1
ATOM 732 N N . VAL A 1 89 ? -2.183 -2.438 9.206 1.00 97.44 89 VAL A N 1
ATOM 733 C CA . VAL A 1 89 ? -1.111 -3.421 8.946 1.00 97.44 89 VAL A CA 1
ATOM 734 C C . VAL A 1 89 ? -1.092 -4.585 9.936 1.00 97.44 89 VAL A C 1
ATOM 736 O O . VAL A 1 89 ? -1.013 -5.730 9.500 1.00 97.44 89 VAL A O 1
ATOM 739 N N . GLU A 1 90 ? -1.143 -4.331 11.245 1.00 97.75 90 GLU A N 1
ATOM 740 C CA . GLU A 1 90 ? -0.813 -5.367 12.244 1.00 97.75 90 GLU A CA 1
ATOM 741 C C . GLU A 1 90 ? -1.998 -6.180 12.753 1.00 97.75 90 GLU A C 1
ATOM 743 O O . GLU A 1 90 ? -1.798 -7.296 13.232 1.00 97.75 90 GLU A O 1
ATOM 748 N N . CYS A 1 91 ? -3.221 -5.652 12.678 1.00 97.75 91 CYS A N 1
ATOM 749 C CA . CYS A 1 91 ? -4.389 -6.375 13.163 1.00 97.75 91 CYS A CA 1
ATOM 750 C C . CYS A 1 91 ? -4.517 -7.732 12.453 1.00 97.75 91 CYS A C 1
ATOM 752 O O . CYS A 1 91 ? -4.372 -7.820 11.232 1.00 97.75 91 CYS A O 1
ATOM 754 N N . ALA A 1 92 ? -4.850 -8.788 13.203 1.00 96.12 92 ALA A N 1
ATOM 755 C CA . ALA A 1 92 ? -5.011 -10.145 12.675 1.00 96.12 92 ALA A CA 1
ATOM 756 C C . ALA A 1 92 ? -6.024 -10.229 11.514 1.00 96.12 92 ALA A C 1
ATOM 758 O O . ALA A 1 92 ? -5.872 -11.054 10.614 1.00 96.12 92 ALA A O 1
ATOM 759 N N . CYS A 1 93 ? -7.016 -9.330 11.494 1.00 95.31 93 CYS A N 1
ATOM 760 C CA . CYS A 1 93 ? -8.006 -9.240 10.421 1.00 95.31 93 CYS A CA 1
ATOM 761 C C . CYS A 1 93 ? -7.415 -8.784 9.076 1.00 95.31 93 CYS A C 1
ATOM 763 O O . CYS A 1 93 ? -7.996 -9.069 8.033 1.00 95.31 93 CYS A O 1
ATOM 765 N N . VAL A 1 94 ? -6.278 -8.078 9.076 1.00 95.31 94 VAL A N 1
ATOM 766 C CA . VAL A 1 94 ? -5.698 -7.468 7.864 1.00 95.31 94 VAL A CA 1
ATOM 767 C C . VAL A 1 94 ? -4.277 -7.939 7.559 1.00 95.31 94 VAL A C 1
ATOM 769 O O . VAL A 1 94 ? -3.892 -7.985 6.391 1.00 95.31 94 VAL A O 1
ATOM 772 N N . CYS A 1 95 ? -3.493 -8.340 8.565 1.00 96.75 95 CYS A N 1
ATOM 773 C CA . CYS A 1 95 ? -2.066 -8.634 8.405 1.00 96.75 95 CYS A CA 1
ATOM 774 C C . CYS A 1 95 ? -1.794 -9.737 7.370 1.00 96.75 95 CYS A C 1
ATOM 776 O O . CYS A 1 95 ? -0.859 -9.638 6.575 1.00 96.75 95 CYS A O 1
ATOM 778 N N . SER A 1 96 ? -2.672 -10.741 7.294 1.00 96.94 96 SER A N 1
ATOM 779 C CA . SER A 1 96 ? -2.557 -11.862 6.355 1.00 96.94 96 SER A CA 1
ATOM 780 C C . SER A 1 96 ? -2.674 -11.453 4.879 1.00 96.94 96 SER A C 1
ATOM 782 O O . SER A 1 96 ? -2.219 -12.193 4.000 1.00 96.94 96 SER A O 1
ATOM 784 N N . VAL A 1 97 ? -3.255 -10.284 4.583 1.00 97.56 97 VAL A N 1
ATOM 785 C CA . VAL A 1 97 ? -3.276 -9.694 3.235 1.00 97.56 97 VAL A CA 1
ATOM 786 C C . VAL A 1 97 ? -1.882 -9.177 2.880 1.00 97.56 97 VAL A C 1
ATOM 788 O O . VAL A 1 97 ? -1.357 -9.499 1.813 1.00 97.56 97 VAL A O 1
ATOM 791 N N . TRP A 1 98 ? -1.241 -8.449 3.798 1.00 98.06 98 TRP A N 1
ATOM 792 C CA . TRP A 1 98 ? 0.116 -7.935 3.612 1.00 98.06 98 TRP A CA 1
ATOM 793 C C . TRP A 1 98 ? 1.159 -9.038 3.549 1.00 98.06 98 TRP A C 1
ATOM 795 O O . TRP A 1 98 ? 2.032 -8.990 2.684 1.00 98.06 98 TRP A O 1
ATOM 805 N N . THR A 1 99 ? 1.063 -10.058 4.405 1.00 97.75 99 THR A N 1
ATOM 806 C CA . THR A 1 99 ? 1.956 -11.225 4.357 1.00 97.75 99 THR A CA 1
ATOM 807 C C . THR A 1 99 ? 1.846 -11.941 3.014 1.00 97.75 99 THR A C 1
ATOM 809 O O . THR A 1 99 ? 2.860 -12.303 2.418 1.00 97.75 99 THR A O 1
ATOM 812 N N . TRP A 1 100 ? 0.622 -12.102 2.505 1.00 97.62 100 TRP A N 1
ATOM 813 C CA . TRP A 1 100 ? 0.373 -12.762 1.228 1.00 97.62 100 TRP A CA 1
ATOM 814 C C . TRP A 1 100 ? 0.952 -11.988 0.041 1.00 97.62 100 TRP A C 1
ATOM 816 O O . TRP A 1 100 ? 1.639 -12.594 -0.783 1.00 97.62 100 TRP A O 1
ATOM 826 N N . HIS A 1 101 ? 0.740 -10.667 -0.018 1.00 98.31 101 HIS A N 1
ATOM 827 C CA . HIS A 1 101 ? 1.362 -9.819 -1.035 1.00 98.31 101 HIS A CA 1
ATOM 828 C C . HIS A 1 101 ? 2.889 -9.814 -0.889 1.00 98.31 101 HIS A C 1
ATOM 830 O O . HIS A 1 101 ? 3.599 -10.056 -1.858 1.00 98.31 101 HIS A O 1
ATOM 836 N N . SER A 1 102 ? 3.414 -9.622 0.323 1.00 98.19 102 SER A N 1
ATOM 837 C CA . SER A 1 102 ? 4.862 -9.579 0.569 1.00 98.19 102 SER A CA 1
ATOM 838 C C . SER A 1 102 ? 5.567 -10.851 0.106 1.00 98.19 102 SER A C 1
ATOM 840 O O . SER A 1 102 ? 6.643 -10.757 -0.470 1.00 98.19 102 SER A O 1
ATOM 842 N N . ALA A 1 103 ? 4.958 -12.029 0.278 1.00 98.00 103 ALA A N 1
ATOM 843 C CA . ALA A 1 103 ? 5.530 -13.287 -0.197 1.00 98.00 103 ALA A CA 1
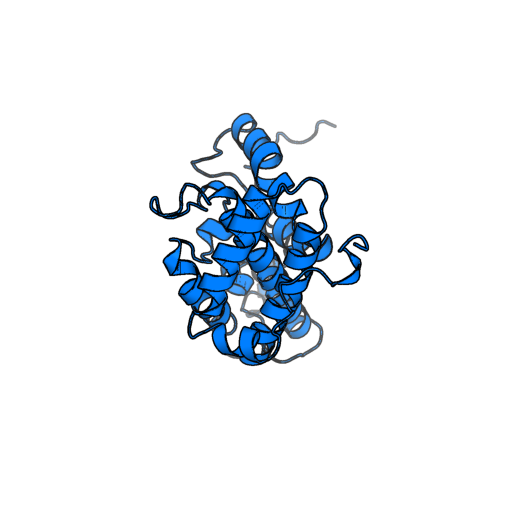ATOM 844 C C . ALA A 1 103 ? 5.865 -13.253 -1.701 1.00 98.00 103 ALA A C 1
ATOM 846 O O . ALA A 1 103 ? 6.985 -13.593 -2.070 1.00 98.00 103 ALA A O 1
ATOM 847 N N . SER A 1 104 ? 4.954 -12.755 -2.547 1.00 96.62 104 SER A N 1
ATOM 848 C CA . SER A 1 104 ? 5.191 -12.639 -3.995 1.00 96.62 104 SER A CA 1
ATOM 849 C C . SER A 1 104 ? 6.263 -11.607 -4.351 1.00 96.62 104 SER A C 1
ATOM 851 O O . SER A 1 104 ? 6.934 -11.735 -5.371 1.00 96.62 104 SER A O 1
ATOM 853 N N . TRP A 1 105 ? 6.421 -10.570 -3.528 1.00 98.44 105 TRP A N 1
ATOM 854 C CA . TRP A 1 105 ? 7.319 -9.440 -3.782 1.00 98.44 105 TRP A CA 1
ATOM 855 C C . TRP A 1 105 ? 8.732 -9.628 -3.215 1.00 98.44 105 TRP A C 1
ATOM 857 O O . TRP A 1 105 ? 9.671 -8.974 -3.677 1.00 98.44 105 TRP A O 1
ATOM 867 N N . ARG A 1 106 ? 8.917 -10.576 -2.287 1.00 97.69 106 ARG A N 1
ATOM 868 C CA . ARG A 1 106 ? 10.221 -10.911 -1.691 1.00 97.69 106 ARG A CA 1
ATOM 869 C C . ARG A 1 106 ? 11.276 -11.310 -2.716 1.00 97.69 106 ARG A C 1
ATOM 871 O O . ARG A 1 106 ? 12.453 -11.063 -2.476 1.00 97.69 106 ARG A O 1
ATOM 878 N N . GLN A 1 107 ? 10.878 -11.848 -3.871 1.00 96.88 107 GLN A N 1
ATOM 879 C CA . GLN A 1 107 ? 11.803 -12.141 -4.975 1.00 96.88 107 GLN A CA 1
ATOM 880 C C . GLN A 1 107 ? 12.579 -10.902 -5.467 1.00 96.88 107 GLN A C 1
ATOM 882 O O . GLN A 1 107 ? 13.684 -11.039 -5.992 1.00 96.88 107 GLN A O 1
ATOM 887 N N . PHE A 1 108 ? 12.036 -9.699 -5.245 1.00 97.94 108 PHE A N 1
ATOM 888 C CA . PHE A 1 108 ? 12.665 -8.412 -5.555 1.00 97.94 108 PHE A CA 1
ATOM 889 C C . PHE A 1 108 ? 13.294 -7.726 -4.331 1.00 97.94 108 PHE A C 1
ATOM 891 O O . PHE A 1 108 ? 13.734 -6.586 -4.435 1.00 97.94 108 PHE A O 1
ATOM 898 N N . GLY A 1 109 ? 13.311 -8.368 -3.157 1.00 97.38 109 GLY A N 1
ATOM 899 C CA . GLY A 1 109 ? 13.686 -7.731 -1.883 1.00 97.38 109 GLY A CA 1
ATOM 900 C C . GLY A 1 109 ? 12.627 -6.774 -1.318 1.00 97.38 109 GLY A C 1
ATOM 901 O O . GLY A 1 109 ? 12.880 -6.053 -0.351 1.00 97.38 109 GLY A O 1
ATOM 902 N N . LEU A 1 110 ? 11.428 -6.762 -1.903 1.00 97.75 110 LEU A N 1
ATOM 903 C CA . LEU A 1 110 ? 10.336 -5.884 -1.504 1.00 97.75 110 LEU A CA 1
ATOM 904 C C . LEU A 1 110 ? 9.357 -6.606 -0.572 1.00 97.75 110 LEU A C 1
ATOM 906 O O . LEU A 1 110 ? 9.071 -7.791 -0.716 1.00 97.75 110 LEU A O 1
ATOM 910 N N . GLU A 1 111 ? 8.811 -5.861 0.384 1.00 97.19 111 GLU A N 1
ATOM 911 C CA . GLU A 1 111 ? 7.761 -6.318 1.299 1.00 97.19 111 GLU A CA 1
ATOM 912 C C . GLU A 1 111 ? 6.868 -5.135 1.675 1.00 97.19 111 GLU A C 1
ATOM 914 O O . GLU A 1 111 ? 7.254 -3.988 1.459 1.00 97.19 111 GLU A O 1
ATOM 919 N N . PHE A 1 112 ? 5.694 -5.408 2.239 1.00 98.00 112 PHE A N 1
ATOM 920 C CA . PHE A 1 112 ? 4.725 -4.396 2.658 1.00 98.00 112 PHE A CA 1
ATOM 921 C C . PHE A 1 112 ? 4.674 -4.295 4.182 1.00 98.00 112 PHE A C 1
ATOM 923 O O . PHE A 1 112 ? 3.734 -4.759 4.825 1.00 98.00 112 PHE A O 1
ATOM 930 N N . SER A 1 113 ? 5.720 -3.711 4.760 1.00 96.88 113 SER A N 1
ATOM 931 C CA . SER A 1 113 ? 5.825 -3.450 6.195 1.00 96.88 113 SER A CA 1
ATOM 932 C C . SER A 1 113 ? 5.441 -2.010 6.534 1.00 96.88 113 SER A C 1
ATOM 934 O O . SER A 1 113 ? 5.491 -1.117 5.687 1.00 96.88 113 SER A O 1
ATOM 936 N N . TRP A 1 114 ? 5.061 -1.765 7.795 1.00 97.25 114 TRP A N 1
ATOM 937 C CA . TRP A 1 114 ? 4.700 -0.419 8.252 1.00 97.25 114 TRP A CA 1
ATOM 938 C C . TRP A 1 114 ? 5.816 0.597 7.996 1.00 97.25 114 TRP A C 1
ATOM 940 O O . TRP A 1 114 ? 5.521 1.695 7.540 1.00 97.25 114 TRP A O 1
ATOM 950 N N . SER A 1 115 ? 7.081 0.227 8.230 1.00 95.50 115 SER A N 1
ATOM 951 C CA . SER A 1 115 ? 8.223 1.123 8.027 1.00 95.50 115 SER A CA 1
ATOM 952 C C . SER A 1 115 ? 8.284 1.634 6.586 1.00 95.50 115 SER A C 1
ATOM 954 O O . SER A 1 115 ? 8.229 2.844 6.383 1.00 95.50 115 SER A O 1
ATOM 956 N N . LYS A 1 116 ? 8.237 0.730 5.597 1.00 96.31 116 LYS A N 1
ATOM 957 C CA . LYS A 1 116 ? 8.221 1.057 4.159 1.00 96.31 116 LYS A CA 1
ATOM 958 C C . LYS A 1 116 ? 6.972 1.825 3.720 1.00 96.31 116 LYS A C 1
ATOM 960 O O . LYS A 1 116 ? 7.042 2.678 2.844 1.00 96.31 116 LYS A O 1
ATOM 965 N N . LEU A 1 117 ? 5.812 1.532 4.313 1.00 97.25 117 LEU A N 1
ATOM 966 C CA . LEU A 1 117 ? 4.570 2.261 4.025 1.00 97.25 117 LEU A CA 1
ATOM 967 C C . LEU A 1 117 ? 4.583 3.681 4.617 1.00 97.25 117 LEU A C 1
ATOM 969 O O . LEU A 1 117 ? 3.951 4.581 4.061 1.00 97.25 117 LEU A O 1
ATOM 973 N N . SER A 1 118 ? 5.278 3.881 5.740 1.00 95.62 118 SER A N 1
ATOM 974 C CA . SER A 1 118 ? 5.388 5.167 6.439 1.00 95.62 118 SER A CA 1
ATOM 975 C C . SER A 1 118 ? 6.551 6.047 5.962 1.00 95.62 118 SER A C 1
ATOM 977 O O . SER A 1 118 ? 6.523 7.254 6.190 1.00 95.62 118 SER A O 1
ATOM 979 N N . ASP A 1 119 ? 7.541 5.454 5.296 1.00 94.44 119 ASP A N 1
ATOM 980 C CA . ASP A 1 119 ? 8.749 6.106 4.792 1.00 94.44 119 ASP A CA 1
ATOM 981 C C . ASP A 1 119 ? 9.175 5.433 3.478 1.00 94.44 119 ASP A C 1
ATOM 983 O O . ASP A 1 119 ? 9.712 4.321 3.461 1.00 94.44 119 ASP A O 1
ATOM 987 N N . LEU A 1 120 ? 8.899 6.106 2.357 1.00 94.56 120 LEU A N 1
ATOM 988 C CA . LEU A 1 120 ? 9.153 5.554 1.029 1.00 94.56 120 LEU A CA 1
ATOM 989 C C . LEU A 1 120 ? 10.641 5.515 0.673 1.00 94.56 120 LEU A C 1
ATOM 991 O O . LEU A 1 120 ? 10.982 4.811 -0.279 1.00 94.56 120 LEU A O 1
ATOM 995 N N . ASP A 1 121 ? 11.519 6.212 1.398 1.00 92.44 121 ASP A N 1
ATOM 996 C CA . ASP A 1 121 ? 12.968 6.117 1.175 1.00 92.44 121 ASP A CA 1
ATOM 997 C C . ASP A 1 121 ? 13.517 4.755 1.644 1.00 92.44 121 ASP A C 1
ATOM 999 O O . ASP A 1 121 ? 14.548 4.300 1.160 1.00 92.44 121 ASP A O 1
ATOM 1003 N N . GLN A 1 122 ? 12.774 4.028 2.491 1.00 93.25 122 GLN A N 1
ATOM 1004 C CA . GLN A 1 122 ? 13.100 2.650 2.889 1.00 93.25 122 GLN A CA 1
ATOM 1005 C C . GLN A 1 122 ? 12.679 1.592 1.854 1.00 93.25 122 GLN A C 1
ATOM 1007 O O . GLN A 1 122 ? 12.935 0.394 2.030 1.00 93.25 122 GLN A O 1
ATOM 1012 N N . VAL A 1 123 ? 12.001 1.995 0.774 1.00 94.56 123 VAL A N 1
ATOM 1013 C CA . VAL A 1 123 ? 11.617 1.092 -0.318 1.00 94.56 123 VAL A CA 1
ATOM 1014 C C . VAL A 1 123 ? 12.815 0.897 -1.242 1.00 94.56 123 VAL A C 1
ATOM 1016 O O . VAL A 1 123 ? 12.933 1.554 -2.271 1.00 94.56 123 VAL A O 1
ATOM 1019 N N . ALA A 1 124 ? 13.688 -0.030 -0.858 1.00 93.56 124 ALA A N 1
ATOM 1020 C CA . ALA A 1 124 ? 14.836 -0.451 -1.650 1.00 93.56 124 ALA A CA 1
ATOM 1021 C C . ALA A 1 124 ? 14.579 -1.802 -2.330 1.00 93.56 124 ALA A C 1
ATOM 1023 O O . ALA A 1 124 ? 13.998 -2.721 -1.737 1.00 93.56 124 ALA A O 1
ATOM 1024 N N . VAL A 1 125 ? 15.038 -1.916 -3.572 1.00 96.56 125 VAL A N 1
ATOM 1025 C CA . VAL A 1 125 ? 15.007 -3.148 -4.362 1.00 96.56 125 VAL A CA 1
ATOM 1026 C C . VAL A 1 125 ? 16.307 -3.924 -4.139 1.00 96.56 125 VAL A C 1
ATOM 1028 O O . VAL A 1 125 ? 17.368 -3.349 -3.912 1.00 96.56 125 VAL A O 1
ATOM 1031 N N . HIS A 1 126 ? 16.239 -5.254 -4.169 1.00 96.81 126 HIS A N 1
ATOM 1032 C CA . HIS A 1 126 ? 17.425 -6.098 -4.038 1.00 96.81 126 HIS A CA 1
ATOM 1033 C C . HIS A 1 126 ? 18.433 -5.798 -5.170 1.00 96.81 126 HIS A C 1
ATOM 1035 O O . HIS A 1 126 ? 18.003 -5.735 -6.322 1.00 96.81 126 HIS A O 1
ATOM 1041 N N . PRO A 1 127 ? 19.761 -5.735 -4.915 1.00 96.75 127 PRO A N 1
ATOM 1042 C CA . PRO A 1 127 ? 20.761 -5.300 -5.906 1.00 96.75 127 PRO A CA 1
ATOM 1043 C C . PRO A 1 127 ? 20.708 -6.015 -7.265 1.00 96.75 127 PRO A C 1
ATOM 1045 O O . PRO A 1 127 ? 20.951 -5.414 -8.307 1.00 96.75 127 PRO A O 1
ATOM 1048 N N . ARG A 1 128 ? 20.320 -7.298 -7.277 1.00 96.94 128 ARG A N 1
ATOM 1049 C CA . ARG A 1 128 ? 20.067 -8.079 -8.509 1.00 96.94 128 ARG A CA 1
ATOM 1050 C C . ARG A 1 128 ? 19.106 -7.381 -9.486 1.00 96.94 128 ARG A C 1
ATOM 1052 O O . ARG A 1 128 ? 19.247 -7.532 -10.693 1.00 96.94 128 ARG A O 1
ATOM 1059 N N . TRP A 1 129 ? 18.134 -6.646 -8.964 1.00 97.00 129 TRP A N 1
ATOM 1060 C CA . TRP A 1 129 ? 17.058 -6.000 -9.710 1.00 97.00 129 TRP A CA 1
ATOM 1061 C C . TRP A 1 129 ? 17.217 -4.476 -9.771 1.00 97.00 129 TRP A C 1
ATOM 1063 O O . TRP A 1 129 ? 16.269 -3.783 -10.121 1.00 97.00 129 TRP A O 1
ATOM 1073 N N . GLN A 1 130 ? 18.404 -3.947 -9.455 1.00 96.38 130 GLN A N 1
ATOM 1074 C CA . GLN A 1 130 ? 18.674 -2.505 -9.415 1.00 96.38 130 GLN A CA 1
ATOM 1075 C C . GLN A 1 130 ? 18.361 -1.801 -10.745 1.00 96.38 130 GLN A C 1
ATOM 1077 O O . GLN A 1 130 ? 17.830 -0.697 -10.764 1.00 96.38 130 GLN A O 1
ATOM 1082 N N . HIS A 1 131 ? 18.625 -2.472 -11.868 1.00 95.44 131 HIS A N 1
ATOM 1083 C CA . HIS A 1 131 ? 18.305 -1.984 -13.214 1.00 95.44 131 HIS A CA 1
ATOM 1084 C C . HIS A 1 131 ? 16.792 -1.816 -13.471 1.00 95.44 131 HIS A C 1
ATOM 1086 O O . HIS A 1 131 ? 16.408 -1.135 -14.414 1.00 95.44 131 HIS A O 1
ATOM 1092 N N . MET A 1 132 ? 15.937 -2.411 -12.631 1.00 96.00 132 MET A N 1
ATOM 1093 C CA . MET A 1 132 ? 14.473 -2.314 -12.678 1.00 96.00 132 MET A CA 1
ATOM 1094 C C . MET A 1 132 ? 13.897 -1.586 -11.454 1.00 96.00 132 MET A C 1
ATOM 1096 O O . MET A 1 132 ? 12.698 -1.711 -11.188 1.00 96.00 132 MET A O 1
ATOM 1100 N N . GLU A 1 133 ? 14.717 -0.866 -10.678 1.00 95.88 133 GLU A N 1
ATOM 1101 C CA . GLU A 1 133 ? 14.289 -0.279 -9.402 1.00 95.88 133 GLU A CA 1
ATOM 1102 C C . GLU A 1 133 ? 13.052 0.609 -9.569 1.00 95.88 133 GLU A C 1
ATOM 1104 O O . GLU A 1 133 ? 12.051 0.416 -8.877 1.00 95.88 133 GLU A O 1
ATOM 1109 N N . GLU A 1 134 ? 13.095 1.553 -10.508 1.00 94.88 134 GLU A N 1
ATOM 1110 C CA . GLU A 1 134 ? 12.011 2.509 -10.713 1.00 94.88 134 GLU A CA 1
ATOM 1111 C C . GLU A 1 134 ? 10.694 1.823 -11.145 1.00 94.88 134 GLU A C 1
ATOM 1113 O O . GLU A 1 134 ? 9.683 2.023 -10.459 1.00 94.88 134 GLU A O 1
ATOM 1118 N N . PRO A 1 135 ? 10.662 0.953 -12.178 1.00 96.06 135 PRO A N 1
ATOM 1119 C CA . PRO A 1 135 ? 9.492 0.135 -12.507 1.00 96.06 135 PRO A CA 1
ATOM 1120 C C . PRO A 1 135 ? 8.928 -0.661 -11.324 1.00 96.06 135 PRO A C 1
ATOM 1122 O O . PRO A 1 135 ? 7.718 -0.643 -11.073 1.00 96.06 135 PRO A O 1
ATOM 1125 N N . LEU A 1 136 ? 9.790 -1.340 -10.562 1.00 97.94 136 LEU A N 1
ATOM 1126 C CA . LEU A 1 136 ? 9.375 -2.144 -9.412 1.00 97.94 136 LEU A CA 1
ATOM 1127 C C . LEU A 1 136 ? 8.786 -1.273 -8.302 1.00 97.94 136 LEU A C 1
ATOM 1129 O O . LEU A 1 136 ? 7.744 -1.618 -7.739 1.00 97.94 136 LEU A O 1
ATOM 1133 N N . ARG A 1 137 ? 9.397 -0.117 -8.027 1.00 97.38 137 ARG A N 1
ATOM 1134 C CA . ARG A 1 137 ? 8.911 0.849 -7.038 1.00 97.38 137 ARG A CA 1
ATOM 1135 C C . ARG A 1 137 ? 7.561 1.433 -7.449 1.00 97.38 137 ARG A C 1
ATOM 1137 O O . ARG A 1 137 ? 6.652 1.467 -6.620 1.00 97.38 137 ARG A O 1
ATOM 1144 N N . LYS A 1 138 ? 7.383 1.805 -8.725 1.00 96.75 138 LYS A N 1
ATOM 1145 C CA . LYS A 1 138 ? 6.095 2.262 -9.283 1.00 96.75 138 LYS A CA 1
ATOM 1146 C C . LYS A 1 138 ? 5.001 1.211 -9.059 1.00 96.75 138 LYS A C 1
ATOM 1148 O O . LYS A 1 138 ? 3.945 1.513 -8.499 1.00 96.75 138 LYS A O 1
ATOM 1153 N N . LEU A 1 139 ? 5.262 -0.038 -9.453 1.00 98.19 139 LEU A N 1
ATOM 1154 C CA . LEU A 1 139 ? 4.319 -1.149 -9.297 1.00 98.19 139 LEU A CA 1
ATOM 1155 C C . LEU A 1 139 ? 3.976 -1.420 -7.822 1.00 98.19 139 LEU A C 1
ATOM 1157 O O . LEU A 1 139 ? 2.801 -1.623 -7.500 1.00 98.19 139 LEU A O 1
ATOM 1161 N N . TRP A 1 140 ? 4.980 -1.393 -6.940 1.00 98.56 140 TRP A N 1
ATOM 1162 C CA . TRP A 1 140 ? 4.826 -1.644 -5.507 1.00 98.56 140 TRP A CA 1
ATOM 1163 C C . TRP A 1 140 ? 3.961 -0.573 -4.845 1.00 98.56 140 TRP A C 1
ATOM 1165 O O . TRP A 1 140 ? 3.008 -0.904 -4.139 1.00 98.56 140 TRP A O 1
ATOM 1175 N N . VAL A 1 141 ? 4.231 0.707 -5.132 1.00 98.31 141 VAL A N 1
ATOM 1176 C CA . VAL A 1 141 ? 3.455 1.834 -4.598 1.00 98.31 141 VAL A CA 1
ATOM 1177 C C . VAL A 1 141 ? 2.003 1.745 -5.054 1.00 98.31 141 VAL A C 1
ATOM 1179 O O . VAL A 1 141 ? 1.096 1.851 -4.234 1.00 98.31 141 VAL A O 1
ATOM 1182 N N . MET A 1 142 ? 1.738 1.478 -6.334 1.00 98.44 142 MET A N 1
ATOM 1183 C CA . MET A 1 142 ? 0.352 1.345 -6.798 1.00 98.44 142 MET A CA 1
ATOM 1184 C C . MET A 1 142 ? -0.414 0.247 -6.044 1.00 98.44 142 MET A C 1
ATOM 1186 O O . MET A 1 142 ? -1.575 0.452 -5.687 1.00 98.44 142 MET A O 1
ATOM 1190 N N . LEU A 1 143 ? 0.221 -0.898 -5.768 1.00 98.69 143 LEU A N 1
ATOM 1191 C CA . LEU A 1 143 ? -0.409 -1.977 -5.005 1.00 98.69 143 LEU A CA 1
ATOM 1192 C C . LEU A 1 143 ? -0.605 -1.598 -3.532 1.00 98.69 143 LEU A C 1
ATOM 1194 O O . LEU A 1 143 ? -1.689 -1.799 -2.986 1.00 98.69 143 LEU A O 1
ATOM 1198 N N . ALA A 1 144 ? 0.408 -1.010 -2.895 1.00 98.62 144 ALA A N 1
ATOM 1199 C CA . ALA A 1 144 ? 0.318 -0.542 -1.516 1.00 98.62 144 ALA A CA 1
ATOM 1200 C C . ALA A 1 144 ? -0.832 0.461 -1.330 1.00 98.62 144 ALA A C 1
ATOM 1202 O O . ALA A 1 144 ? -1.626 0.314 -0.402 1.00 98.62 144 ALA A O 1
ATOM 1203 N N . ALA A 1 145 ? -0.987 1.416 -2.252 1.00 98.62 145 ALA A N 1
ATOM 1204 C CA . ALA A 1 145 ? -2.059 2.409 -2.218 1.00 98.62 145 ALA A CA 1
ATOM 1205 C C . ALA A 1 145 ? -3.450 1.762 -2.308 1.00 98.62 145 ALA A C 1
ATOM 1207 O O . ALA A 1 145 ? -4.362 2.113 -1.557 1.00 98.62 145 ALA A O 1
ATOM 1208 N N . VAL A 1 146 ? -3.606 0.780 -3.204 1.00 98.56 146 VAL A N 1
ATOM 1209 C CA . VAL A 1 146 ? -4.837 -0.008 -3.348 1.00 98.56 146 VAL A CA 1
ATOM 1210 C C . VAL A 1 146 ? -5.179 -0.733 -2.047 1.00 98.56 146 VAL A C 1
ATOM 1212 O O . VAL A 1 146 ? -6.322 -0.667 -1.584 1.00 98.56 146 VAL A O 1
ATOM 1215 N N . VAL A 1 147 ? -4.209 -1.427 -1.450 1.00 98.44 147 VAL A N 1
ATOM 1216 C CA . VAL A 1 147 ? -4.446 -2.237 -0.250 1.00 98.44 147 VAL A CA 1
ATOM 1217 C C . VAL A 1 147 ? -4.712 -1.343 0.963 1.00 98.44 147 VAL A C 1
ATOM 1219 O O . VAL A 1 147 ? -5.683 -1.594 1.672 1.00 98.44 147 VAL A O 1
ATOM 1222 N N . LEU A 1 148 ? -3.960 -0.251 1.156 1.00 98.50 148 LEU A N 1
ATOM 1223 C CA . LEU A 1 148 ? -4.202 0.733 2.223 1.00 98.50 148 LEU A CA 1
ATOM 1224 C C . LEU A 1 148 ? -5.616 1.314 2.156 1.00 98.50 148 LEU A C 1
ATOM 1226 O O . LEU A 1 148 ? -6.343 1.303 3.149 1.00 98.50 148 LEU A O 1
ATOM 1230 N N . HIS A 1 149 ? -6.029 1.773 0.973 1.00 98.44 149 HIS A N 1
ATOM 1231 C CA . HIS A 1 149 ? -7.380 2.280 0.749 1.00 98.44 149 HIS A CA 1
ATOM 1232 C C . HIS A 1 149 ? -8.450 1.227 1.065 1.00 98.44 149 HIS A C 1
ATOM 1234 O O . HIS A 1 149 ? -9.466 1.525 1.697 1.00 98.44 149 HIS A O 1
ATOM 1240 N N . THR A 1 150 ? -8.214 -0.018 0.650 1.00 97.75 150 THR A N 1
ATOM 1241 C CA . THR A 1 150 ? -9.127 -1.138 0.904 1.00 97.75 150 THR A CA 1
ATOM 1242 C C . THR A 1 150 ? -9.247 -1.424 2.403 1.00 97.75 150 THR A C 1
ATOM 1244 O O . THR A 1 150 ? -10.366 -1.514 2.908 1.00 97.75 150 THR A O 1
ATOM 1247 N N . MET A 1 151 ? -8.129 -1.486 3.138 1.00 97.50 151 MET A N 1
ATOM 1248 C CA . MET A 1 151 ? -8.129 -1.710 4.591 1.00 97.50 151 MET A CA 1
ATOM 1249 C C . MET A 1 151 ? -8.855 -0.583 5.323 1.00 97.50 151 MET A C 1
ATOM 1251 O O . MET A 1 151 ? -9.701 -0.843 6.177 1.00 97.50 151 MET A O 1
ATOM 1255 N N . TRP A 1 152 ? -8.583 0.667 4.944 1.00 98.00 152 TRP A N 1
ATOM 1256 C CA . TRP A 1 152 ? -9.250 1.830 5.522 1.00 98.00 152 TRP A CA 1
ATOM 1257 C C . TRP A 1 152 ? -10.765 1.816 5.277 1.00 98.00 152 TRP A C 1
ATOM 1259 O O . TRP A 1 152 ? -11.552 2.081 6.186 1.00 98.00 152 TRP A O 1
ATOM 1269 N N . THR A 1 153 ? -11.186 1.439 4.069 1.00 97.44 153 THR A N 1
ATOM 1270 C CA . THR A 1 153 ? -12.606 1.312 3.717 1.00 97.44 153 THR A CA 1
ATOM 1271 C C . THR A 1 153 ? -13.291 0.228 4.549 1.00 97.44 153 THR A C 1
ATOM 1273 O O . THR A 1 153 ? -14.362 0.470 5.101 1.00 97.44 153 THR A O 1
ATOM 1276 N N . HIS A 1 154 ? -12.682 -0.955 4.680 1.00 97.19 154 HIS A N 1
ATOM 1277 C CA . HIS A 1 154 ? -13.233 -2.038 5.501 1.00 97.19 154 HIS A CA 1
ATOM 1278 C C . HIS A 1 154 ? -13.322 -1.662 6.978 1.00 97.19 154 HIS A C 1
ATOM 1280 O O . HIS A 1 154 ? -14.358 -1.896 7.603 1.00 97.19 154 HIS A O 1
ATOM 1286 N N . ARG A 1 155 ? -12.281 -1.019 7.514 1.00 96.94 155 ARG A N 1
ATOM 1287 C CA . ARG A 1 155 ? -12.280 -0.479 8.875 1.00 96.94 155 ARG A CA 1
ATOM 1288 C C . ARG A 1 155 ? -13.468 0.460 9.073 1.00 96.94 155 ARG A C 1
ATOM 1290 O O . ARG A 1 155 ? -14.220 0.292 10.026 1.00 96.94 155 ARG A O 1
ATOM 1297 N N . ASN A 1 156 ? -13.664 1.432 8.179 1.00 97.00 156 ASN A N 1
ATOM 1298 C CA . ASN A 1 156 ? -14.752 2.408 8.310 1.00 97.00 156 ASN A CA 1
ATOM 1299 C C . ASN A 1 156 ? -16.133 1.760 8.214 1.00 97.00 156 ASN A C 1
ATOM 1301 O O . ASN A 1 156 ? -17.000 2.071 9.021 1.00 97.00 156 ASN A O 1
ATOM 1305 N N . LYS A 1 157 ? -16.317 0.815 7.292 1.00 97.12 157 LYS A N 1
ATOM 1306 C CA . LYS A 1 157 ? -17.556 0.036 7.193 1.00 97.12 157 LYS A CA 1
ATOM 1307 C C . LYS A 1 157 ? -17.839 -0.768 8.463 1.00 97.12 157 LYS A C 1
ATOM 1309 O O . LYS A 1 157 ? -18.976 -0.825 8.912 1.00 97.12 157 LYS A O 1
ATOM 1314 N N . THR A 1 158 ? -16.807 -1.350 9.068 1.00 96.12 158 THR A N 1
ATOM 1315 C CA . THR A 1 158 ? -16.945 -2.052 10.355 1.00 96.12 158 THR A CA 1
ATOM 1316 C C . THR A 1 158 ? -17.323 -1.072 11.467 1.00 96.12 158 THR A C 1
ATOM 1318 O O . THR A 1 158 ? -18.167 -1.378 12.296 1.00 96.12 158 THR A O 1
ATOM 1321 N N . ARG A 1 159 ? -16.739 0.135 11.467 1.00 94.38 159 ARG A N 1
ATOM 1322 C CA . ARG A 1 159 ? -16.952 1.139 12.519 1.00 94.38 159 ARG A CA 1
ATOM 1323 C C . ARG A 1 159 ? -18.318 1.810 12.470 1.00 94.38 159 ARG A C 1
ATOM 1325 O O . ARG A 1 159 ? -18.858 2.132 13.521 1.00 94.38 159 ARG A O 1
ATOM 1332 N N . PHE A 1 160 ? -18.792 2.125 11.270 1.00 95.31 160 PHE A N 1
ATOM 1333 C CA . PHE A 1 160 ? -19.903 3.057 11.068 1.00 95.31 160 PHE A CA 1
ATOM 1334 C C . PHE A 1 160 ? -21.119 2.425 10.387 1.00 95.31 160 PHE A C 1
ATOM 1336 O O . PHE A 1 160 ? -22.170 3.053 10.346 1.00 95.31 160 PHE A O 1
ATOM 1343 N N . GLU A 1 161 ? -20.987 1.219 9.832 1.00 96.31 161 GLU A N 1
ATOM 1344 C CA . GLU A 1 161 ? -22.050 0.551 9.066 1.00 96.31 161 GLU A CA 1
ATOM 1345 C C . GLU A 1 161 ? -22.314 -0.891 9.542 1.00 96.31 161 GLU A C 1
ATOM 1347 O O . GLU A 1 161 ? -22.945 -1.664 8.815 1.00 96.31 161 GLU A O 1
ATOM 1352 N N . ASP A 1 162 ? -21.781 -1.279 10.708 1.00 92.62 162 ASP A N 1
ATOM 1353 C CA . ASP A 1 162 ? -21.895 -2.623 11.299 1.00 92.62 162 ASP A CA 1
ATOM 1354 C C . ASP A 1 162 ? -21.561 -3.763 10.317 1.00 92.62 162 ASP A C 1
ATOM 1356 O O . ASP A 1 162 ? -22.134 -4.857 10.346 1.00 92.62 162 ASP A O 1
ATOM 1360 N N . LYS A 1 163 ? -20.631 -3.511 9.387 1.00 96.31 163 LYS A N 1
ATOM 1361 C CA . LYS A 1 163 ? -20.178 -4.528 8.431 1.00 96.31 163 LYS A CA 1
ATOM 1362 C C . LYS A 1 163 ? -19.173 -5.476 9.085 1.00 96.31 163 LYS A C 1
ATOM 1364 O O . LYS A 1 163 ? -18.405 -5.056 9.947 1.00 96.31 163 LYS A O 1
ATOM 1369 N N . PRO A 1 164 ? -19.118 -6.746 8.648 1.00 94.69 164 PRO A N 1
ATOM 1370 C CA . PRO A 1 164 ? -18.121 -7.675 9.153 1.00 94.69 164 PRO A CA 1
ATOM 1371 C C . PRO A 1 164 ? -16.694 -7.241 8.765 1.00 94.69 164 PRO A C 1
ATOM 1373 O O . PRO A 1 164 ? -16.512 -6.503 7.785 1.00 94.69 164 PRO A O 1
ATOM 1376 N N . PRO A 1 165 ? -15.674 -7.760 9.475 1.00 93.44 165 PRO A N 1
ATOM 1377 C CA . PRO A 1 165 ? -14.273 -7.633 9.085 1.00 93.44 165 PRO A CA 1
ATOM 1378 C C . PRO A 1 165 ? -14.016 -8.042 7.627 1.00 93.44 165 PRO A C 1
ATOM 1380 O O . PRO A 1 165 ? -14.794 -8.802 7.039 1.00 93.44 165 PRO A O 1
ATOM 1383 N N . PRO A 1 166 ? -12.904 -7.582 7.025 1.00 94.44 166 PRO A N 1
ATOM 1384 C CA . PRO A 1 166 ? -12.557 -7.945 5.659 1.00 94.44 166 PRO A CA 1
ATOM 1385 C C . PRO A 1 166 ? -12.461 -9.463 5.478 1.00 94.44 166 PRO A C 1
ATOM 1387 O O . PRO A 1 166 ? -11.679 -10.143 6.141 1.00 94.44 166 PRO A O 1
ATOM 1390 N N . PHE A 1 167 ? -13.204 -9.993 4.506 1.00 95.44 167 PHE A N 1
ATOM 1391 C CA . PHE A 1 167 ? -13.017 -11.367 4.059 1.00 95.44 167 PHE A CA 1
ATOM 1392 C C . PHE A 1 167 ? -11.753 -11.451 3.194 1.00 95.44 167 PHE A C 1
ATOM 1394 O O . PHE A 1 167 ? -11.743 -11.042 2.030 1.00 95.44 167 PHE A O 1
ATOM 1401 N N . VAL A 1 168 ? -10.672 -11.969 3.781 1.00 94.81 168 VAL A N 1
ATOM 1402 C CA . VAL A 1 168 ? -9.313 -11.955 3.209 1.00 94.81 168 VAL A CA 1
ATOM 1403 C C . VAL A 1 168 ? -9.243 -12.449 1.753 1.00 94.81 168 VAL A C 1
ATOM 1405 O O . VAL A 1 168 ? -8.612 -11.765 0.946 1.00 94.81 168 VAL A O 1
ATOM 1408 N N . PRO A 1 169 ? -9.883 -13.566 1.346 1.00 95.06 169 PRO A N 1
ATOM 1409 C CA . PRO A 1 169 ? -9.850 -14.006 -0.051 1.00 95.06 169 PRO A CA 1
ATOM 1410 C C . PRO A 1 169 ? -10.446 -12.988 -1.032 1.00 95.06 169 PRO A C 1
ATOM 1412 O O . PRO A 1 169 ? -9.858 -12.741 -2.085 1.00 95.06 169 PRO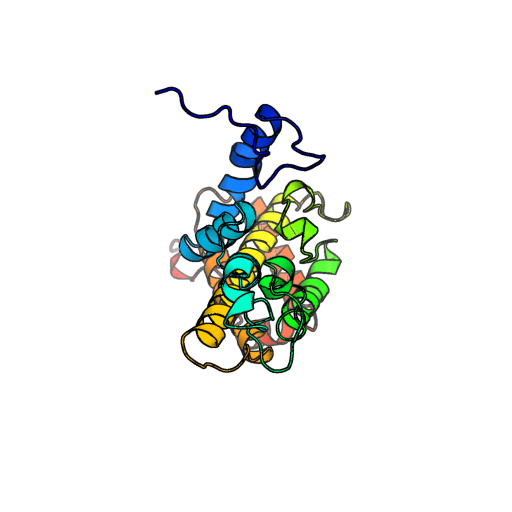 A O 1
ATOM 1415 N N . ALA A 1 170 ? -11.562 -12.343 -0.674 1.00 95.50 170 ALA A N 1
ATOM 1416 C CA . ALA A 1 170 ? -12.165 -11.310 -1.514 1.00 95.50 170 ALA A CA 1
ATOM 1417 C C . ALA A 1 170 ? -11.262 -10.078 -1.621 1.00 95.50 170 ALA A C 1
ATOM 1419 O O . ALA A 1 170 ? -11.083 -9.554 -2.717 1.00 95.50 170 ALA A O 1
ATOM 1420 N N . VAL A 1 171 ? -10.631 -9.668 -0.515 1.00 96.81 171 VAL A N 1
ATOM 1421 C CA . VAL A 1 171 ? -9.672 -8.555 -0.505 1.00 96.81 171 VAL A CA 1
ATOM 1422 C C . VAL A 1 171 ? -8.475 -8.831 -1.414 1.00 96.81 171 VAL A C 1
ATOM 1424 O O . VAL A 1 171 ? -8.074 -7.949 -2.168 1.00 96.81 171 VAL A O 1
ATOM 1427 N N . ARG A 1 172 ? -7.918 -10.049 -1.374 1.00 96.50 172 ARG A N 1
ATOM 1428 C CA . ARG A 1 172 ? -6.807 -10.470 -2.249 1.00 96.50 172 ARG A CA 1
ATOM 1429 C C . ARG A 1 172 ? -7.184 -10.384 -3.726 1.00 96.50 172 ARG A C 1
ATOM 1431 O O . ARG A 1 172 ? -6.399 -9.907 -4.539 1.00 96.50 172 ARG A O 1
ATOM 1438 N N . HIS A 1 173 ? -8.389 -10.828 -4.074 1.00 96.62 173 HIS A N 1
ATOM 1439 C CA . HIS A 1 173 ? -8.892 -10.721 -5.439 1.00 96.62 173 HIS A CA 1
ATOM 1440 C C . HIS A 1 173 ? -9.096 -9.252 -5.840 1.00 96.62 173 HIS A C 1
ATOM 1442 O O . HIS A 1 173 ? -8.572 -8.799 -6.857 1.00 96.62 173 HIS A O 1
ATOM 1448 N N . SER A 1 174 ? -9.825 -8.474 -5.034 1.00 96.69 174 SER A N 1
ATOM 1449 C CA . SER A 1 174 ? -10.149 -7.082 -5.359 1.00 96.69 174 SER A CA 1
ATOM 1450 C C . SER A 1 174 ? -8.920 -6.172 -5.391 1.00 96.69 174 SER A C 1
ATOM 1452 O O . SER A 1 174 ? -8.904 -5.212 -6.168 1.00 96.69 174 SER A O 1
ATOM 1454 N N . SER A 1 175 ? -7.889 -6.460 -4.585 1.00 97.56 175 SER A N 1
ATOM 1455 C CA . SER A 1 175 ? -6.631 -5.713 -4.609 1.00 97.56 175 SER A CA 1
ATOM 1456 C C . SER A 1 175 ? -5.885 -5.933 -5.923 1.00 97.56 175 SER A C 1
ATOM 1458 O O . SER A 1 175 ? -5.466 -4.955 -6.536 1.00 97.56 175 SER A O 1
ATOM 1460 N N . LEU A 1 176 ? -5.802 -7.172 -6.422 1.00 98.12 176 LEU A N 1
ATOM 1461 C CA . LEU A 1 176 ? -5.199 -7.460 -7.727 1.00 98.12 176 LEU A CA 1
ATOM 1462 C C . LEU A 1 176 ? -6.007 -6.859 -8.884 1.00 98.12 176 LEU A C 1
ATOM 1464 O O . LEU A 1 176 ? -5.415 -6.251 -9.774 1.00 98.12 176 LEU A O 1
ATOM 1468 N N . VAL A 1 177 ? -7.344 -6.928 -8.850 1.00 97.44 177 VAL A N 1
ATOM 1469 C CA . VAL A 1 177 ? -8.199 -6.266 -9.856 1.00 97.44 177 VAL A CA 1
ATOM 1470 C C . VAL A 1 177 ? -7.942 -4.760 -9.888 1.00 97.44 177 VAL A C 1
ATOM 1472 O O . VAL A 1 177 ? -7.655 -4.202 -10.949 1.00 97.44 177 VAL A O 1
ATOM 1475 N N . SER A 1 178 ? -7.998 -4.096 -8.734 1.00 97.56 178 SER A N 1
ATOM 1476 C CA . SER A 1 178 ? -7.809 -2.644 -8.647 1.00 97.56 178 SER A CA 1
ATOM 1477 C C . SER A 1 178 ? -6.387 -2.233 -9.031 1.00 97.56 178 SER A C 1
ATOM 1479 O O . SER A 1 178 ? -6.197 -1.256 -9.752 1.00 97.56 178 SER A O 1
ATOM 1481 N N . TRP A 1 179 ? -5.385 -3.006 -8.608 1.00 98.12 179 TRP A N 1
ATOM 1482 C CA . TRP A 1 179 ? -3.992 -2.785 -8.983 1.00 98.12 179 TRP A CA 1
ATOM 1483 C C . TRP A 1 179 ? -3.782 -2.944 -10.488 1.00 98.12 179 TRP A C 1
ATOM 1485 O O . TRP A 1 179 ? -3.168 -2.078 -11.104 1.00 98.12 179 TRP A O 1
ATOM 1495 N N . SER A 1 180 ? -4.376 -3.966 -11.109 1.00 97.38 180 SER A N 1
ATOM 1496 C CA . SER A 1 180 ? -4.306 -4.171 -12.558 1.00 97.38 180 SER A CA 1
ATOM 1497 C C . SER A 1 180 ? -4.847 -2.970 -13.340 1.00 97.38 180 SER A C 1
ATOM 1499 O O . SER A 1 180 ? -4.254 -2.556 -14.332 1.00 97.38 180 SER A O 1
ATOM 1501 N N . ALA A 1 181 ? -5.922 -2.333 -12.860 1.00 95.25 181 ALA A N 1
ATOM 1502 C CA . ALA A 1 181 ? -6.458 -1.121 -13.472 1.00 95.25 181 ALA A CA 1
ATOM 1503 C C . ALA A 1 181 ? -5.475 0.060 -13.382 1.00 95.25 181 ALA A C 1
ATOM 1505 O O . ALA A 1 181 ? -5.291 0.773 -14.373 1.00 95.25 181 ALA A O 1
ATOM 1506 N N . SER A 1 182 ? -4.806 0.235 -12.237 1.00 95.44 182 SER A N 1
ATOM 1507 C CA . SER A 1 182 ? -3.752 1.245 -12.062 1.00 95.44 182 SER A CA 1
ATOM 1508 C C . SER A 1 182 ? -2.545 0.976 -12.963 1.00 95.44 182 SER A C 1
ATOM 1510 O O . SER A 1 182 ? -2.058 1.896 -13.617 1.00 95.44 182 SER A O 1
ATOM 1512 N N . VAL A 1 183 ? -2.115 -0.283 -13.087 1.00 96.62 183 VAL A N 1
ATOM 1513 C CA . VAL A 1 183 ? -1.016 -0.677 -13.982 1.00 96.62 183 VAL A CA 1
ATOM 1514 C C . VAL A 1 183 ? -1.376 -0.422 -15.446 1.00 96.62 183 VAL A C 1
ATOM 1516 O O . VAL A 1 183 ? -0.595 0.191 -16.165 1.00 96.62 183 VAL A O 1
ATOM 1519 N N . ARG A 1 184 ? -2.585 -0.786 -15.895 1.00 95.19 184 ARG A N 1
ATOM 1520 C CA . ARG A 1 184 ? -3.055 -0.466 -17.257 1.00 95.19 184 ARG A CA 1
ATOM 1521 C C . ARG A 1 184 ? -3.146 1.038 -17.513 1.00 95.19 184 ARG A C 1
ATOM 1523 O O . ARG A 1 184 ? -3.050 1.472 -18.657 1.00 95.19 184 ARG A O 1
ATOM 1530 N N . ARG A 1 185 ? -3.404 1.851 -16.484 1.00 93.62 185 ARG A N 1
ATOM 1531 C CA . ARG A 1 185 ? -3.345 3.314 -16.600 1.00 93.62 185 ARG A CA 1
ATOM 1532 C C . ARG A 1 185 ? -1.903 3.782 -16.789 1.00 93.62 185 ARG A C 1
ATOM 1534 O O . ARG A 1 185 ? -1.674 4.542 -17.718 1.00 93.62 185 ARG A O 1
ATOM 1541 N N . LEU A 1 186 ? -0.962 3.289 -15.980 1.00 94.00 186 LEU A N 1
ATOM 1542 C CA . LEU A 1 186 ? 0.466 3.589 -16.132 1.00 94.00 186 LEU A CA 1
ATOM 1543 C C . LEU A 1 186 ? 0.968 3.206 -17.531 1.00 94.00 186 LEU A C 1
ATOM 1545 O O . LEU A 1 186 ? 1.568 4.018 -18.215 1.00 94.00 186 LEU A O 1
ATOM 1549 N N . LEU A 1 187 ? 0.628 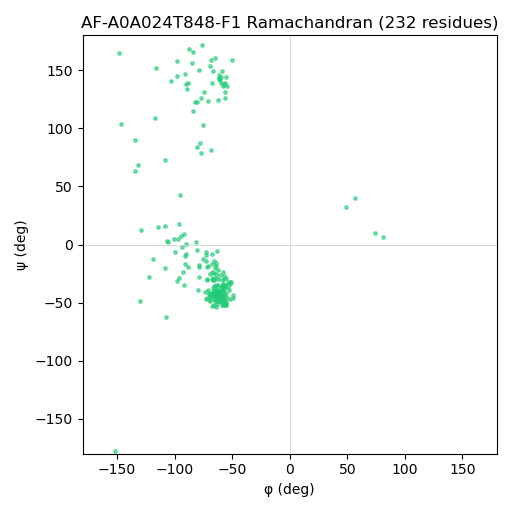2.009 -18.011 1.00 93.75 187 LEU A N 1
ATOM 1550 C CA . LEU A 1 187 ? 0.981 1.551 -19.358 1.00 93.75 187 LEU A CA 1
ATOM 1551 C C . LEU A 1 187 ? 0.280 2.328 -20.485 1.00 93.75 187 LEU A C 1
ATOM 1553 O O . LEU A 1 187 ? 0.589 2.110 -21.647 1.00 93.75 187 LEU A O 1
ATOM 1557 N N . ARG A 1 188 ? -0.675 3.213 -20.204 1.00 91.75 188 ARG A N 1
ATOM 1558 C CA . ARG A 1 188 ? -1.250 4.116 -21.217 1.00 91.75 188 ARG A CA 1
ATOM 1559 C C . ARG A 1 188 ? -0.666 5.519 -21.158 1.00 91.75 188 ARG A C 1
ATOM 1561 O O . ARG A 1 188 ? -0.981 6.329 -22.022 1.00 91.75 188 ARG A O 1
ATOM 1568 N N . ASP A 1 189 ? 0.156 5.806 -20.157 1.00 90.50 189 ASP A N 1
ATOM 1569 C CA . ASP A 1 189 ? 0.810 7.096 -20.032 1.00 90.50 189 ASP A CA 1
ATOM 1570 C C . ASP A 1 189 ? 1.884 7.230 -21.131 1.00 90.50 189 ASP A C 1
ATOM 1572 O O . ASP A 1 189 ? 2.747 6.351 -21.244 1.00 90.50 189 ASP A O 1
ATOM 1576 N N . PRO A 1 190 ? 1.827 8.278 -21.973 1.00 89.06 190 PRO A N 1
ATOM 1577 C CA . PRO A 1 190 ? 2.792 8.484 -23.052 1.00 89.06 190 PRO A CA 1
ATOM 1578 C C . PRO A 1 190 ? 4.203 8.810 -22.547 1.00 89.06 190 PRO A C 1
ATOM 1580 O O . PRO A 1 190 ? 5.151 8.688 -23.313 1.00 89.06 190 PRO A O 1
ATOM 1583 N N . SER A 1 191 ? 4.361 9.209 -21.280 1.00 89.25 191 SER A N 1
ATOM 1584 C CA . SER A 1 191 ? 5.677 9.452 -20.675 1.00 89.25 191 SER A CA 1
ATOM 1585 C C . SER A 1 191 ? 6.439 8.171 -20.327 1.00 89.25 191 SER A C 1
ATOM 1587 O O . SER A 1 191 ? 7.631 8.236 -20.044 1.00 89.25 191 SER A O 1
ATOM 1589 N N . VAL A 1 192 ? 5.773 7.011 -20.348 1.00 90.31 192 VAL A N 1
ATOM 1590 C CA . VAL A 1 192 ? 6.412 5.716 -20.090 1.00 90.31 192 VAL A CA 1
ATOM 1591 C C . VAL A 1 192 ? 7.038 5.205 -21.385 1.00 90.31 192 VAL A C 1
ATOM 1593 O O . VAL A 1 192 ? 6.319 4.891 -22.341 1.00 90.31 192 VAL A O 1
ATOM 1596 N N . ASP A 1 193 ? 8.365 5.107 -21.404 1.00 91.38 193 ASP A N 1
ATOM 1597 C CA . ASP A 1 193 ? 9.130 4.619 -22.553 1.00 91.38 193 ASP A CA 1
ATOM 1598 C C . ASP A 1 193 ? 9.078 3.086 -22.715 1.00 91.38 193 ASP A C 1
ATOM 1600 O O . ASP A 1 193 ? 8.557 2.353 -21.868 1.00 91.38 193 ASP A O 1
ATOM 1604 N N . ASP A 1 194 ? 9.601 2.589 -23.838 1.00 90.25 194 ASP A N 1
ATOM 1605 C CA . ASP A 1 194 ? 9.583 1.161 -24.179 1.00 90.25 194 ASP A CA 1
ATOM 1606 C C . ASP A 1 194 ? 10.434 0.293 -23.244 1.00 90.25 194 ASP A C 1
ATOM 1608 O O . ASP A 1 194 ? 10.096 -0.870 -23.002 1.00 90.25 194 ASP A O 1
ATOM 1612 N N . THR A 1 195 ? 11.500 0.852 -22.668 1.00 92.88 195 THR A N 1
ATOM 1613 C CA . THR A 1 195 ? 12.365 0.134 -21.723 1.00 92.88 195 THR A CA 1
ATOM 1614 C C . THR A 1 195 ? 11.635 -0.062 -20.397 1.00 92.88 195 THR A C 1
ATOM 1616 O O . THR A 1 195 ? 11.572 -1.179 -19.878 1.00 92.88 195 THR A O 1
ATOM 1619 N N . ASP A 1 196 ? 10.989 0.987 -19.888 1.00 92.44 196 ASP A N 1
ATOM 1620 C CA . ASP A 1 196 ? 10.134 0.929 -18.706 1.00 92.44 196 ASP A CA 1
ATOM 1621 C C . ASP A 1 196 ? 8.956 -0.032 -18.922 1.00 92.44 196 ASP A C 1
ATOM 1623 O O . ASP A 1 196 ? 8.653 -0.841 -18.041 1.00 92.44 196 ASP A O 1
ATOM 1627 N N . ARG A 1 197 ? 8.318 -0.020 -20.102 1.00 94.00 197 ARG A N 1
ATOM 1628 C CA . ARG A 1 197 ? 7.250 -0.980 -20.453 1.00 94.00 197 ARG A CA 1
ATOM 1629 C C . ARG A 1 197 ? 7.747 -2.419 -20.403 1.00 94.00 197 ARG A C 1
ATOM 1631 O O . ARG A 1 197 ? 7.066 -3.269 -19.824 1.00 94.00 197 ARG A O 1
ATOM 1638 N N . LEU A 1 198 ? 8.921 -2.692 -20.970 1.00 94.12 198 LEU A N 1
ATOM 1639 C CA . LEU A 1 198 ? 9.536 -4.018 -20.956 1.00 94.12 198 LEU A CA 1
ATOM 1640 C C . LEU A 1 198 ? 9.862 -4.472 -19.526 1.00 94.12 198 LEU A C 1
ATOM 1642 O O . LEU A 1 198 ? 9.555 -5.608 -19.151 1.00 94.12 198 LEU A O 1
ATOM 1646 N N . HIS A 1 199 ? 10.427 -3.589 -18.702 1.00 96.25 199 HIS A N 1
ATOM 1647 C CA . HIS A 1 199 ? 10.706 -3.884 -17.299 1.00 96.25 199 HIS A CA 1
ATOM 1648 C C . HIS A 1 199 ? 9.423 -4.135 -16.498 1.00 96.25 199 HIS A C 1
ATOM 1650 O O . HIS A 1 199 ? 9.344 -5.110 -15.747 1.00 96.25 199 HIS A O 1
ATOM 1656 N N . ILE A 1 200 ? 8.386 -3.317 -16.692 1.00 96.50 200 ILE A N 1
ATOM 1657 C CA . ILE A 1 200 ? 7.072 -3.524 -16.074 1.00 96.50 200 ILE A CA 1
ATOM 1658 C C . ILE A 1 200 ? 6.506 -4.891 -16.482 1.00 96.50 200 ILE A C 1
ATOM 1660 O O . ILE A 1 200 ? 6.106 -5.666 -15.614 1.00 96.50 200 ILE A O 1
ATOM 1664 N N . ALA A 1 201 ? 6.515 -5.225 -17.775 1.00 95.50 201 ALA A N 1
ATOM 1665 C CA . ALA A 1 201 ? 6.021 -6.509 -18.271 1.00 95.50 201 ALA A CA 1
ATOM 1666 C C . ALA A 1 201 ? 6.798 -7.696 -17.676 1.00 95.50 201 ALA A C 1
ATOM 1668 O O . ALA A 1 201 ? 6.200 -8.688 -17.254 1.00 95.50 201 ALA A O 1
ATOM 1669 N N . THR A 1 202 ? 8.121 -7.567 -17.570 1.00 96.31 202 THR A N 1
ATOM 1670 C CA . THR A 1 202 ? 9.002 -8.577 -16.968 1.00 96.31 202 THR A CA 1
ATOM 1671 C C . THR A 1 202 ? 8.674 -8.792 -15.490 1.00 96.31 202 THR A C 1
ATOM 1673 O O . THR A 1 202 ? 8.456 -9.927 -15.063 1.00 96.31 202 THR A O 1
ATOM 1676 N N . ALA A 1 203 ? 8.557 -7.712 -14.712 1.00 97.62 203 ALA A N 1
ATOM 1677 C CA . ALA A 1 203 ? 8.185 -7.784 -13.301 1.00 97.62 203 ALA A CA 1
ATOM 1678 C C . ALA A 1 203 ? 6.802 -8.427 -13.103 1.00 97.62 203 ALA A C 1
ATOM 1680 O O . ALA A 1 203 ? 6.628 -9.273 -12.227 1.00 97.62 203 ALA A O 1
ATOM 1681 N N . LEU A 1 204 ? 5.823 -8.066 -13.936 1.00 97.62 204 LEU A N 1
ATOM 1682 C CA . LEU A 1 204 ? 4.471 -8.625 -13.887 1.00 97.62 204 LEU A CA 1
ATOM 1683 C C . LEU A 1 204 ? 4.441 -10.109 -14.258 1.00 97.62 204 LEU A C 1
ATOM 1685 O O . LEU A 1 204 ? 3.705 -10.864 -13.628 1.00 97.62 204 LEU A O 1
ATOM 1689 N N . SER A 1 205 ? 5.253 -10.544 -15.224 1.00 96.00 205 SER A N 1
ATOM 1690 C CA . SER A 1 205 ? 5.399 -11.963 -15.570 1.00 96.00 205 SER A CA 1
ATOM 1691 C C . SER A 1 205 ? 5.946 -12.772 -14.390 1.00 96.00 205 SER A C 1
ATOM 1693 O O . SER A 1 205 ? 5.349 -13.773 -13.995 1.00 96.00 205 SER A O 1
ATOM 1695 N N . LEU A 1 206 ? 7.018 -12.295 -13.751 1.00 97.31 206 LEU A N 1
ATOM 1696 C CA . LEU A 1 206 ? 7.609 -12.936 -12.569 1.00 97.31 206 LEU A CA 1
ATOM 1697 C C . LEU A 1 206 ? 6.642 -12.970 -11.375 1.00 97.31 206 LEU A C 1
ATOM 1699 O O . LEU A 1 206 ? 6.555 -13.967 -10.657 1.00 97.31 206 LEU A O 1
ATOM 1703 N N . LEU A 1 207 ? 5.872 -11.898 -11.166 1.00 97.75 207 LEU A N 1
ATOM 1704 C CA . LEU A 1 207 ? 4.819 -11.866 -10.150 1.00 97.75 207 LEU A CA 1
ATOM 1705 C C . LEU A 1 207 ? 3.696 -12.857 -10.471 1.00 97.75 207 LEU A C 1
ATOM 1707 O O . LEU A 1 207 ? 3.246 -13.560 -9.569 1.00 97.75 207 LEU A O 1
ATOM 1711 N N . GLY A 1 208 ? 3.277 -12.948 -11.733 1.00 96.56 208 GLY A N 1
ATOM 1712 C CA . GLY A 1 208 ? 2.244 -13.873 -12.199 1.00 96.56 208 GLY A CA 1
ATOM 1713 C C . GLY A 1 208 ? 2.640 -15.347 -12.093 1.00 96.56 208 GLY A C 1
ATOM 1714 O O . GLY A 1 208 ? 1.772 -16.197 -11.948 1.00 96.56 208 GLY A O 1
ATOM 1715 N N . GLN A 1 209 ? 3.933 -15.671 -12.092 1.00 96.44 209 GLN A N 1
ATOM 1716 C CA . GLN A 1 209 ? 4.417 -17.042 -11.879 1.00 96.44 209 GLN A CA 1
ATOM 1717 C C . GLN A 1 209 ? 4.406 -17.462 -10.402 1.00 96.44 209 GLN A C 1
ATOM 1719 O O . GLN A 1 209 ? 4.420 -18.653 -10.093 1.00 96.44 209 GLN A O 1
ATOM 1724 N N . HIS A 1 210 ? 4.366 -16.506 -9.470 1.00 97.50 210 HIS A N 1
ATOM 1725 C CA . HIS A 1 210 ? 4.370 -16.817 -8.047 1.00 97.50 210 HIS A CA 1
ATOM 1726 C C . HIS A 1 210 ? 3.067 -17.523 -7.634 1.00 97.50 210 HIS A C 1
ATOM 1728 O O . HIS A 1 210 ? 1.969 -17.119 -8.027 1.00 97.50 210 HIS A O 1
ATOM 1734 N N . THR A 1 211 ? 3.164 -18.547 -6.781 1.00 96.44 211 THR A N 1
ATOM 1735 C CA . THR A 1 211 ? 2.033 -19.416 -6.392 1.00 96.44 211 THR A CA 1
ATOM 1736 C C . THR A 1 211 ? 0.827 -18.634 -5.874 1.00 96.44 211 THR A C 1
ATOM 1738 O O . THR A 1 211 ? -0.314 -18.955 -6.194 1.00 96.44 211 THR A O 1
ATOM 1741 N N . HIS A 1 212 ? 1.071 -17.548 -5.141 1.00 96.44 212 HIS A N 1
ATOM 1742 C CA . HIS A 1 212 ? 0.018 -16.681 -4.620 1.00 96.44 212 HIS A CA 1
ATOM 1743 C C . HIS A 1 212 ? -0.760 -15.922 -5.700 1.00 96.44 212 HIS A C 1
ATOM 1745 O O . HIS A 1 212 ? -1.933 -15.642 -5.484 1.00 96.44 212 HIS A O 1
ATOM 1751 N N . TYR A 1 213 ? -0.152 -15.570 -6.833 1.00 97.38 213 TYR A N 1
ATOM 1752 C CA . TYR A 1 213 ? -0.792 -14.744 -7.866 1.00 97.38 213 TYR A CA 1
ATOM 1753 C C . TYR A 1 213 ? -1.160 -15.519 -9.132 1.00 97.38 213 TYR A C 1
ATOM 1755 O O . TYR A 1 213 ? -2.036 -15.072 -9.867 1.00 97.38 213 TYR A O 1
ATOM 1763 N N . SER A 1 214 ? -0.541 -16.675 -9.374 1.00 96.44 214 SER A N 1
ATOM 1764 C CA . SER A 1 214 ? -0.724 -17.483 -10.590 1.00 96.44 214 SER A CA 1
ATOM 1765 C C . SER A 1 214 ? -2.181 -17.740 -10.972 1.00 96.44 214 SER A C 1
ATOM 1767 O O . SER A 1 214 ? -2.558 -17.552 -12.128 1.00 96.44 214 SER A O 1
ATOM 1769 N N . TRP A 1 215 ? -3.034 -18.065 -9.998 1.00 96.38 215 TRP A N 1
ATOM 1770 C CA . TRP A 1 215 ? -4.467 -18.258 -10.228 1.00 96.38 215 TRP A CA 1
ATOM 1771 C C . TRP A 1 215 ? -5.144 -17.007 -10.817 1.00 96.38 215 TRP A C 1
ATOM 1773 O O . TRP A 1 215 ? -6.031 -17.134 -11.657 1.00 96.38 215 TRP A O 1
ATOM 1783 N N . PHE A 1 216 ? -4.730 -15.800 -10.409 1.00 96.88 216 PHE A N 1
ATOM 1784 C CA . PHE A 1 216 ? -5.328 -14.548 -10.871 1.00 96.88 216 PHE A CA 1
ATOM 1785 C C . PHE A 1 216 ? -4.981 -14.296 -12.334 1.00 96.88 216 PHE A C 1
ATOM 1787 O O . PHE A 1 216 ? -5.860 -13.916 -13.103 1.00 96.88 216 PHE A O 1
ATOM 1794 N N . TRP A 1 217 ? -3.729 -14.559 -12.722 1.00 95.56 217 TRP A N 1
ATOM 1795 C CA . TRP A 1 217 ? -3.289 -14.491 -14.118 1.00 95.56 217 TRP A CA 1
ATOM 1796 C C . TRP A 1 217 ? -4.004 -15.527 -14.985 1.00 95.56 217 TRP A C 1
ATOM 1798 O O . TRP A 1 217 ? -4.421 -15.200 -16.091 1.00 95.56 217 TRP A O 1
ATOM 1808 N N . ALA A 1 218 ? -4.201 -16.746 -14.475 1.00 95.38 218 ALA A N 1
ATOM 1809 C CA . ALA A 1 218 ? -4.936 -17.788 -15.189 1.00 95.38 218 ALA A CA 1
ATOM 1810 C C . ALA A 1 218 ? -6.407 -17.401 -15.429 1.00 95.38 218 ALA A C 1
ATOM 1812 O O . ALA A 1 218 ? -6.937 -17.622 -16.515 1.00 95.38 218 ALA A O 1
ATOM 1813 N N . GLN A 1 219 ? -7.061 -16.795 -14.434 1.00 95.62 219 GLN A N 1
ATOM 1814 C CA . GLN A 1 219 ? -8.456 -16.354 -14.542 1.00 95.62 219 GLN A CA 1
ATOM 1815 C C . GLN A 1 219 ? -8.619 -15.042 -15.319 1.00 95.62 219 GLN A C 1
ATOM 1817 O O . GLN A 1 219 ? -9.665 -14.811 -15.919 1.00 95.62 219 GLN A O 1
ATOM 1822 N N . ASN A 1 220 ? -7.599 -14.180 -15.316 1.00 93.94 220 ASN A N 1
ATOM 1823 C CA . ASN A 1 220 ? -7.642 -12.859 -15.938 1.00 93.94 220 ASN A CA 1
ATOM 1824 C C . ASN A 1 220 ? -6.396 -12.610 -16.814 1.00 93.94 220 ASN A C 1
ATOM 1826 O O . ASN A 1 220 ? -5.595 -11.727 -16.489 1.00 93.94 220 ASN A O 1
ATOM 1830 N N . PRO A 1 221 ? -6.230 -13.321 -17.950 1.00 89.50 221 PRO A N 1
ATOM 1831 C CA . PRO A 1 221 ? -5.013 -13.239 -18.770 1.00 89.50 221 PRO A CA 1
ATOM 1832 C C . PRO A 1 221 ? -4.679 -11.821 -19.250 1.00 89.50 221 PRO A C 1
ATOM 1834 O O . PRO A 1 221 ? -3.517 -11.459 -19.405 1.00 89.50 221 PRO A O 1
ATOM 1837 N N . TRP A 1 222 ? -5.708 -10.994 -19.434 1.00 88.44 222 TRP A N 1
ATOM 1838 C CA . TRP A 1 222 ? -5.601 -9.632 -19.958 1.00 88.44 222 TRP A CA 1
ATOM 1839 C C . TRP A 1 222 ? -5.575 -8.554 -18.871 1.00 88.44 222 TRP A C 1
ATOM 1841 O O . TRP A 1 222 ? -5.594 -7.365 -19.186 1.00 88.44 222 TRP A O 1
ATOM 1851 N N . ALA A 1 223 ? -5.545 -8.928 -17.585 1.00 89.94 223 ALA A N 1
ATOM 1852 C CA . ALA A 1 223 ? -5.615 -7.963 -16.488 1.00 89.94 223 ALA A CA 1
ATOM 1853 C C . ALA A 1 223 ? -4.484 -6.927 -16.549 1.00 89.94 223 ALA A C 1
ATOM 1855 O O . ALA A 1 223 ? -4.695 -5.763 -16.228 1.00 89.94 223 ALA A O 1
ATOM 1856 N N . PHE A 1 224 ? -3.292 -7.305 -16.994 1.00 91.44 224 PHE A N 1
ATOM 1857 C CA . PHE A 1 224 ? -2.137 -6.406 -17.012 1.00 91.44 224 PHE A CA 1
ATOM 1858 C C . PHE A 1 224 ? -1.754 -5.903 -18.405 1.00 91.44 224 PHE A C 1
ATOM 1860 O O . PHE A 1 224 ? -0.801 -5.140 -18.537 1.00 91.44 224 PHE A O 1
ATOM 1867 N N . SER A 1 225 ? -2.520 -6.268 -19.430 1.00 83.69 225 SER A N 1
ATOM 1868 C CA . SER A 1 225 ? -2.310 -5.790 -20.793 1.00 83.69 225 SER A CA 1
ATOM 1869 C C . SER A 1 225 ? -3.080 -4.485 -21.025 1.00 83.69 225 SER A C 1
ATOM 1871 O O . SER A 1 225 ? -4.232 -4.366 -20.591 1.00 83.69 225 SER A O 1
ATOM 1873 N N . PRO A 1 226 ? -2.500 -3.487 -21.713 1.00 68.19 226 PRO A N 1
ATOM 1874 C CA . PRO A 1 226 ? -3.297 -2.394 -22.248 1.00 68.19 226 PRO A CA 1
ATOM 1875 C C . PRO A 1 226 ? -4.320 -2.961 -23.257 1.00 68.19 226 PRO A C 1
ATOM 1877 O O . PRO A 1 226 ? -4.026 -3.949 -23.932 1.00 68.19 226 PRO A O 1
ATOM 1880 N N . PRO A 1 227 ? -5.534 -2.394 -23.359 1.00 59.16 227 PRO A N 1
ATOM 1881 C CA . PRO A 1 227 ? -6.528 -2.881 -24.312 1.00 59.16 227 PRO A CA 1
ATOM 1882 C C . PRO A 1 227 ? -6.030 -2.745 -25.763 1.00 59.16 227 PRO A C 1
ATOM 1884 O O . PRO A 1 227 ? -5.401 -1.746 -26.109 1.00 59.16 227 PRO A O 1
ATOM 1887 N N . SER A 1 228 ? -6.362 -3.713 -26.619 1.00 54.28 228 SER A N 1
ATOM 1888 C CA . SER A 1 228 ? -5.870 -3.850 -28.003 1.00 54.28 228 SER A CA 1
ATOM 1889 C C . SER A 1 228 ? -6.242 -2.721 -28.977 1.00 54.28 228 SER A C 1
ATOM 1891 O O . SER A 1 228 ? -5.737 -2.706 -30.093 1.00 54.28 228 SER A O 1
ATOM 1893 N N . TRP A 1 229 ? -7.068 -1.744 -28.589 1.00 51.38 229 TRP A N 1
ATOM 1894 C CA . TRP A 1 229 ? -7.375 -0.585 -29.444 1.00 51.38 229 TRP A CA 1
ATOM 1895 C C . TRP A 1 229 ? -6.208 0.412 -29.573 1.00 51.38 229 TRP A C 1
ATOM 1897 O O . TRP A 1 229 ? -6.303 1.355 -30.350 1.00 51.38 229 TRP A O 1
ATOM 1907 N N . ALA A 1 230 ? -5.119 0.216 -28.820 1.00 43.41 230 ALA A N 1
ATOM 1908 C CA . ALA A 1 230 ? -3.927 1.066 -28.844 1.00 43.41 230 ALA A CA 1
ATOM 1909 C C . ALA A 1 230 ? -2.849 0.630 -29.859 1.00 43.41 230 ALA A C 1
ATOM 1911 O O . ALA A 1 230 ? -1.804 1.273 -29.939 1.00 43.41 230 ALA A O 1
ATOM 1912 N N . SER A 1 231 ? -3.070 -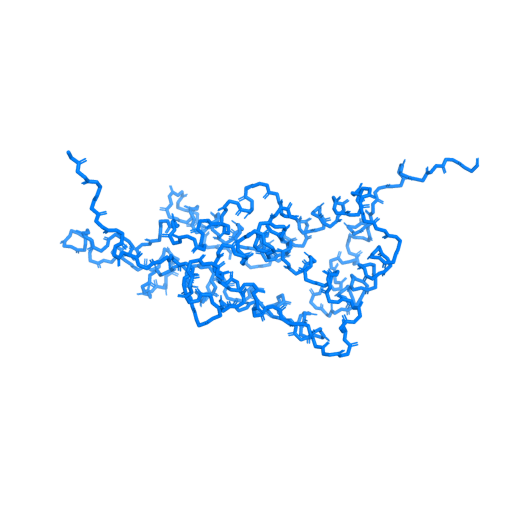0.439 -30.629 1.00 37.59 231 SER A N 1
ATOM 1913 C CA . SER A 1 231 ? -2.214 -0.750 -31.778 1.00 37.59 231 SER A CA 1
ATOM 1914 C C . SER A 1 231 ? -2.640 0.127 -32.961 1.00 37.59 231 SER A C 1
ATOM 1916 O O . SER A 1 231 ? -3.815 0.067 -33.335 1.00 37.59 231 SER A O 1
ATOM 1918 N N . PRO A 1 232 ? -1.752 0.945 -33.563 1.00 32.88 232 PRO A N 1
ATOM 1919 C CA . PRO A 1 232 ? -2.077 1.567 -34.840 1.00 32.88 232 PRO A CA 1
ATOM 1920 C C . PRO A 1 232 ? -2.349 0.452 -35.867 1.00 32.88 232 PRO A C 1
ATOM 1922 O O . PRO A 1 232 ? -1.726 -0.613 -35.774 1.00 32.88 232 PRO A O 1
ATOM 1925 N N . PRO A 1 233 ? -3.303 0.640 -36.798 1.00 34.03 233 PRO A N 1
ATOM 1926 C CA . PRO A 1 233 ? -3.516 -0.334 -37.859 1.00 34.03 233 PRO A CA 1
ATOM 1927 C C . PRO A 1 233 ? -2.220 -0.503 -38.677 1.00 34.03 233 PRO A C 1
ATOM 1929 O O . PRO A 1 233 ? -1.440 0.452 -38.748 1.00 34.03 233 PRO A O 1
ATOM 1932 N N . PRO A 1 234 ? -1.980 -1.708 -39.229 1.00 47.03 234 PRO A N 1
ATOM 1933 C CA . PRO A 1 234 ? -0.801 -2.000 -40.042 1.00 47.03 234 PRO A CA 1
ATOM 1934 C C . PRO A 1 234 ? -0.688 -1.092 -41.270 1.00 47.03 234 PRO A C 1
ATOM 1936 O O . PRO A 1 234 ? -1.743 -0.657 -41.790 1.00 47.03 234 PRO A O 1
#

Solvent-accessible surface area (backbone atoms only — not comparable to full-atom values): 13268 Å² total; per-residue (Å²): 136,77,81,78,80,86,80,73,77,60,70,68,55,47,90,91,24,76,43,75,65,49,34,52,44,42,45,64,70,49,49,48,62,53,41,65,58,32,56,73,70,25,28,47,48,52,51,30,53,45,60,70,64,62,93,36,32,50,80,41,57,90,46,33,91,84,35,79,67,50,26,27,34,74,49,89,96,38,79,52,68,14,40,68,62,32,65,60,45,63,35,82,74,45,27,65,56,39,54,53,53,21,62,56,35,44,86,47,55,33,65,70,45,70,66,38,76,67,34,66,87,67,65,53,58,34,77,94,44,52,94,41,35,66,48,52,50,54,54,49,46,30,41,49,27,42,45,51,33,49,38,51,49,39,51,48,36,30,65,75,64,80,39,73,71,62,57,60,72,59,51,58,52,53,37,53,55,55,29,23,52,43,49,29,50,53,73,64,40,84,87,59,50,72,66,54,50,52,45,40,52,52,53,51,52,59,40,36,68,28,82,89,37,28,64,56,40,72,76,38,77,60,49,72,48,64,70,79,85,75,59,78,80,132

Radius of gyration: 19.55 Å; Cα contacts (8 Å, |Δi|>4): 259; chains: 1; bounding box: 43×58×71 Å

Organism: NCBI:txid157072

Mean predicted aligned error: 5.01 Å

Sequence (234 aa):
FHAPPFNKQHPMHCEHHDTPSKLKLYIRGTLRPLLNLATPIQADVWWRMLYRMLPVNYTLFFLQSQQPHIMECVYPGCSAVETMRHALVECACVCSVWTWHSASWRQFGLEFSWSKLSDLDQVAVHPRWQHMEEPLRKLWVMLAAVVLHTMWTHRNKTRFEDKPPPFVPAVRHSSLVSWSASVRRLLRDPSVDDTDRLHIATALSLLGQHTHYSWFWAQNPWAFSPPSWASPPP

Foldseek 3Di:
DDDPPPPDDQLLDDPQQPDPVSVVCCVVPPLVVLLVLADPLLSVLLVCVLRVNQDAQLVVVVCCVVPVQSQFQLAPPGSDGTDLQCLQDNPPLQPVLQVLLQVLCVVQVDGDHPVCSNGVVPGDTDPVCPVLSVLSSSLVSRLNSLSSSVSSVQSCCSVPVVDHGDPSVVSNLVSLLSSLVSLLVVVPDPPQDPVSVVSNVVSVVSSCPDPSNVVVCVVCVCSNPHDPVPDDDD

Secondary structure (DSSP, 8-state):
-PPPP--SPPTT--STT-SHHHHHHIIIIIIHHHHTTS-HHHHHHHHHHHTT-S--GGGGGGGTTT-TTTTB-SSTT--SB--HHIIIIISHHHHHHHHHHHHHHGGGT----HHHHH-GGG-PPPGGGGGGHHHHHHHHHHHHHHHHHHHHHHHHHHHHS-PPPP-HHHHHHHHHHHHHHHHHHHTT-TTS-HHHHHHHHHHHHHHHHSHHHHHHHHH-TTTTSPPGGGSPP-

pLDDT: mean 92.37, std 11.63, range [32.88, 98.69]